Protein AF-0000000081333991 (afdb_homodimer)

pLDDT: mean 84.55, std 17.84, range [22.52, 98.25]

InterPro domains:
  IPR007138 Antibiotic biosynthesis monooxygenase domain [PF03992] (10-74)
  IPR011008 Dimeric alpha-beta barrel [SSF54909] (3-77)

Sequence (242 aa):
MQVSEKNRSFTQLIEFHIEPRQQVALVAALSTQSERLAQGHVGFLSASVQVSDDGRRVLNYLQWQSRADGEAAFKRFERGDEDFWTLIRAHQATAVTFGSFHVLRSFERSHDNALHCRLYGMQVSEKNRSFTQLIEFHIEPRQQVALVAALSTQSERLAQGHVGFLSASVQVSDDGRRVLNYLQWQSRADGEAAFKRFERGDEDFWTLIRAHQATAVTFGSFHVLRSFERSHDNALHCRLYG

Organism: NCBI:txid2813360

Radius of gyration: 17.32 Å; Cα contacts (8 Å, |Δi|>4): 502; chains: 2; bounding box: 35×43×42 Å

Nearest PDB structures (foldseek):
  1n5v-assembly1_B  TM=8.094E-01  e=9.743E-07  Streptomyces coelicolor A3(2)
  1x7v-assembly3_C  TM=7.167E-01  e=1.142E-05  Pseudomonas aeruginosa
  1iuj-assembly1_B  TM=7.527E-01  e=7.001E-05  Thermus thermophilus
  3kkf-assembly1_A  TM=7.355E-01  e=1.428E-04  Bacteroides thetaiotaomicron
  3gz7-assembly1_B  TM=7.294E-01  e=2.247E-04  Bordetella bronchiseptica

Secondary structure (DSSP, 8-state):
-------S-EEEEEEEE--GGGHHHHHHHHHHHHHHHHHH-TTEEEEEEEE-TTS-EEEEEEEESSHHHHHHHHHHHHHSHHHHHHHHHHTT-SEEEEEEEEEEEEEEE-TTS-EEEEE--/-------S-EEEEEEEE--GGGHHHHHHHHHHHHHHHHHH-TTEEEEEEEE-TTS-EEEEEEEESSHHHHHHHHHHHHHSHHHHHHHHHHTT-SEEEEEEEEEEEEEEE-TTS-EEEEE--

Structure (mmCIF, N/CA/C/O backbone):
data_AF-0000000081333991-model_v1
#
loop_
_entity.id
_entity.type
_entity.pdbx_description
1 polymer 'Antibiotic biosynthesis monooxygenase'
#
loop_
_atom_site.group_PDB
_atom_site.id
_atom_site.type_symbol
_atom_site.label_atom_id
_atom_site.label_alt_id
_atom_site.label_comp_id
_atom_site.label_asym_id
_atom_site.label_entity_id
_atom_site.label_seq_id
_atom_site.pdbx_PDB_ins_code
_atom_site.Cartn_x
_atom_site.Cartn_y
_atom_site.Cartn_z
_atom_site.occupancy
_atom_site.B_iso_or_equiv
_atom_site.auth_seq_id
_atom_site.auth_comp_id
_atom_site.auth_asym_id
_atom_site.auth_atom_id
_atom_site.pdbx_PDB_model_num
ATOM 1 N N . MET A 1 1 ? 4.402 19.875 -14.852 1 22.73 1 MET A N 1
ATOM 2 C CA . MET A 1 1 ? 4.117 18.891 -13.82 1 22.73 1 MET A CA 1
ATOM 3 C C . MET A 1 1 ? 3.172 17.812 -14.344 1 22.73 1 MET A C 1
ATOM 5 O O . MET A 1 1 ? 2.076 18.125 -14.82 1 22.73 1 MET A O 1
ATOM 9 N N . GLN A 1 2 ? 3.539 16.906 -15.102 1 27.8 2 GLN A N 1
ATOM 10 C CA . GLN A 1 2 ? 2.6 16.016 -15.773 1 27.8 2 GLN A CA 1
ATOM 11 C C . GLN A 1 2 ? 1.622 15.398 -14.773 1 27.8 2 GLN A C 1
ATOM 13 O O . GLN A 1 2 ? 2.035 14.75 -13.805 1 27.8 2 GLN A O 1
ATOM 18 N N . VAL A 1 3 ? 0.642 16.109 -14.5 1 32.09 3 VAL A N 1
ATOM 19 C CA . VAL A 1 3 ? -0.523 15.758 -13.695 1 32.09 3 VAL A CA 1
ATOM 20 C C . VAL A 1 3 ? -1.035 14.383 -14.125 1 32.09 3 VAL A C 1
ATOM 22 O O . VAL A 1 3 ? -1.429 14.188 -15.273 1 32.09 3 VAL A O 1
ATOM 25 N N . SER A 1 4 ? -0.355 13.305 -13.914 1 36.22 4 SER A N 1
ATOM 26 C CA . SER A 1 4 ? -1.03 12.07 -14.312 1 36.22 4 SER A CA 1
ATOM 27 C C . SER A 1 4 ? -2.508 12.102 -13.93 1 36.22 4 SER A C 1
ATOM 29 O O . SER A 1 4 ? -2.85 12.305 -12.766 1 36.22 4 SER A O 1
ATOM 31 N N . GLU A 1 5 ? -3.381 12.688 -14.688 1 35.47 5 GLU A N 1
ATOM 32 C CA . GLU A 1 5 ? -4.836 12.609 -14.648 1 35.47 5 GLU A CA 1
ATOM 33 C C . GLU A 1 5 ? -5.301 11.258 -14.109 1 35.47 5 GLU A C 1
ATOM 35 O O . GLU A 1 5 ? -5.773 10.414 -14.867 1 35.47 5 GLU A O 1
ATOM 40 N N . LYS A 1 6 ? -4.473 10.508 -13.461 1 43.41 6 LYS A N 1
ATOM 41 C CA . LYS A 1 6 ? -5.062 9.211 -13.141 1 43.41 6 LYS A CA 1
ATOM 42 C C . LYS A 1 6 ? -6.355 9.383 -12.344 1 43.41 6 LYS A C 1
ATOM 44 O O . LYS A 1 6 ? -6.383 10.086 -11.336 1 43.41 6 LYS A O 1
ATOM 49 N N . ASN A 1 7 ? -7.504 9.266 -12.945 1 52.66 7 ASN A N 1
ATOM 50 C CA . ASN A 1 7 ? -8.766 8.93 -12.289 1 52.66 7 ASN A CA 1
ATOM 51 C C . ASN A 1 7 ? -8.523 8.289 -10.922 1 52.66 7 ASN A C 1
ATOM 53 O O . ASN A 1 7 ? -7.449 7.75 -10.664 1 52.66 7 ASN A O 1
ATOM 57 N N . ARG A 1 8 ? -9.195 8.656 -9.82 1 76.88 8 ARG A N 1
ATOM 58 C CA . ARG A 1 8 ? -9.047 8.031 -8.516 1 76.88 8 ARG A CA 1
ATOM 59 C C . ARG A 1 8 ? -8.875 6.52 -8.648 1 76.88 8 ARG A C 1
ATOM 61 O O . ARG A 1 8 ? -9.719 5.844 -9.242 1 76.88 8 ARG A O 1
ATOM 68 N N . SER A 1 9 ? -7.691 6.047 -8.398 1 94.38 9 SER A N 1
ATOM 69 C CA . SER A 1 9 ? -7.406 4.621 -8.531 1 94.38 9 SER A CA 1
ATOM 70 C C . SER A 1 9 ? -7.844 3.852 -7.289 1 94.38 9 SER A C 1
ATOM 72 O O . SER A 1 9 ? -8.391 4.438 -6.352 1 94.38 9 SER A O 1
ATOM 74 N N . PHE A 1 10 ? -7.91 2.605 -7.473 1 96.44 10 PHE A N 1
ATOM 75 C CA . PHE A 1 10 ? -8.344 1.672 -6.441 1 96.44 10 PHE A CA 1
ATOM 76 C C . PHE A 1 10 ? -7.211 0.728 -6.055 1 96.44 10 PHE A C 1
ATOM 78 O O . PHE A 1 10 ? -6.484 0.234 -6.918 1 96.44 10 PHE A O 1
ATOM 85 N N . THR A 1 11 ? -7.055 0.544 -4.73 1 97.94 11 THR A N 1
ATOM 86 C CA . THR A 1 11 ? -5.957 -0.317 -4.305 1 97.94 11 THR A CA 1
ATOM 87 C C . THR A 1 11 ? -6.477 -1.481 -3.467 1 97.94 11 THR A C 1
ATOM 89 O O . THR A 1 11 ? -7.508 -1.361 -2.801 1 97.94 11 THR A O 1
ATOM 92 N N . GLN A 1 12 ? -5.805 -2.594 -3.562 1 96.81 12 GLN A N 1
ATOM 93 C CA . GLN A 1 12 ? -6.016 -3.777 -2.736 1 96.81 12 GLN A CA 1
ATOM 94 C C . GLN A 1 12 ? -4.723 -4.211 -2.051 1 96.81 12 GLN A C 1
ATOM 96 O O . GLN A 1 12 ? -3.68 -4.32 -2.695 1 96.81 12 GLN A O 1
ATOM 101 N N . LEU A 1 13 ? -4.758 -4.348 -0.775 1 97.56 13 LEU A N 1
ATOM 102 C CA . LEU A 1 13 ? -3.666 -4.863 0.045 1 97.56 13 LEU A CA 1
ATOM 103 C C . LEU A 1 13 ? -3.973 -6.277 0.53 1 97.56 13 LEU A C 1
ATOM 105 O O . LEU A 1 13 ? -5.012 -6.516 1.147 1 97.56 13 LEU A O 1
ATOM 109 N N . ILE A 1 14 ? -3.117 -7.234 0.225 1 95.56 14 ILE A N 1
ATOM 110 C CA . ILE A 1 14 ? -3.217 -8.602 0.727 1 95.56 14 ILE A CA 1
ATOM 111 C C . ILE A 1 14 ? -1.955 -8.953 1.513 1 95.56 14 ILE A C 1
ATOM 113 O O . ILE A 1 14 ? -0.871 -9.07 0.938 1 95.56 14 ILE A O 1
ATOM 117 N N . GLU A 1 15 ? -2.145 -9.125 2.771 1 97.44 15 GLU A N 1
ATOM 118 C CA . GLU A 1 15 ? -0.993 -9.422 3.621 1 97.44 15 GLU A CA 1
ATOM 119 C C . GLU A 1 15 ? -1.061 -10.844 4.168 1 97.44 15 GLU A C 1
ATOM 121 O O . GLU A 1 15 ? -2.057 -11.234 4.785 1 97.44 15 GLU A O 1
ATOM 126 N N . PHE A 1 16 ? 0.008 -11.57 3.945 1 96.69 16 PHE A N 1
ATOM 127 C CA . PHE A 1 16 ? 0.13 -12.938 4.426 1 96.69 16 PHE A CA 1
ATOM 128 C C . PHE A 1 16 ? 1.046 -13.008 5.641 1 96.69 16 PHE A C 1
ATOM 130 O O . PHE A 1 16 ? 2.141 -12.438 5.633 1 96.69 16 PHE A O 1
ATOM 137 N N . HIS A 1 17 ? 0.605 -13.68 6.672 1 98.06 17 HIS A N 1
ATOM 138 C CA . HIS A 1 17 ? 1.46 -14.023 7.805 1 98.06 17 HIS A CA 1
ATOM 139 C C . HIS A 1 17 ? 2.006 -15.438 7.668 1 98.06 17 HIS A C 1
ATOM 141 O O . HIS A 1 17 ? 1.239 -16.391 7.531 1 98.06 17 HIS A O 1
ATOM 147 N N . ILE A 1 18 ? 3.359 -15.555 7.707 1 98.12 18 ILE A N 1
ATOM 148 C CA . ILE A 1 18 ? 3.984 -16.844 7.395 1 98.12 18 ILE A CA 1
ATOM 149 C C . ILE A 1 18 ? 5.188 -17.062 8.305 1 98.12 18 ILE A C 1
ATOM 151 O O . ILE A 1 18 ? 5.629 -16.141 9 1 98.12 18 ILE A O 1
ATOM 155 N N . GLU A 1 19 ? 5.656 -18.328 8.352 1 97.56 19 GLU A N 1
ATOM 156 C CA . GLU A 1 19 ? 7 -18.578 8.859 1 97.56 19 GLU A CA 1
ATOM 157 C C . GLU A 1 19 ? 8.062 -18.078 7.879 1 97.56 19 GLU A C 1
ATOM 159 O O . GLU A 1 19 ? 7.91 -18.234 6.668 1 97.56 19 GLU A O 1
ATOM 164 N N . PRO A 1 20 ? 9.164 -17.562 8.367 1 97.19 20 PRO A N 1
ATOM 165 C CA . PRO A 1 20 ? 10.18 -16.938 7.52 1 97.19 20 PRO A CA 1
ATOM 166 C C . PRO A 1 20 ? 10.719 -17.891 6.445 1 97.19 20 PRO A C 1
ATOM 168 O O . PRO A 1 20 ? 11.062 -17.438 5.348 1 97.19 20 PRO A O 1
ATOM 171 N N . ARG A 1 21 ? 10.742 -19.094 6.691 1 96.56 21 ARG A N 1
ATOM 172 C CA . ARG A 1 21 ? 11.289 -20.062 5.738 1 96.56 21 ARG A CA 1
ATOM 173 C C . ARG A 1 21 ? 10.438 -20.125 4.477 1 96.56 21 ARG A C 1
ATOM 175 O O . ARG A 1 21 ? 10.898 -20.578 3.43 1 96.56 21 ARG A O 1
ATOM 182 N N . GLN A 1 22 ? 9.18 -19.672 4.527 1 96.88 22 GLN A N 1
ATOM 183 C CA . GLN A 1 22 ? 8.25 -19.734 3.402 1 96.88 22 GLN A CA 1
ATOM 184 C C . GLN A 1 22 ? 8.344 -18.469 2.555 1 96.88 22 GLN A C 1
ATOM 186 O O . GLN A 1 22 ? 7.695 -18.359 1.51 1 96.88 22 GLN A O 1
ATOM 191 N N . GLN A 1 23 ? 9.062 -17.5 2.979 1 96.75 23 GLN A N 1
ATOM 192 C CA . GLN A 1 23 ? 9.023 -16.156 2.428 1 96.75 23 GLN A CA 1
ATOM 193 C C . GLN A 1 23 ? 9.406 -16.156 0.95 1 96.75 23 GLN A C 1
ATOM 195 O O . GLN A 1 23 ? 8.68 -15.594 0.117 1 96.75 23 GLN A O 1
ATOM 200 N N . VAL A 1 24 ? 10.523 -16.812 0.625 1 95.62 24 VAL A N 1
ATOM 201 C CA . VAL A 1 24 ? 11.039 -16.781 -0.739 1 95.62 24 VAL A CA 1
ATOM 202 C C . VAL A 1 24 ? 10.031 -17.438 -1.687 1 95.62 24 VAL A C 1
ATOM 204 O O . VAL A 1 24 ? 9.719 -16.875 -2.744 1 95.62 24 VAL A O 1
ATOM 207 N N . ALA A 1 25 ? 9.5 -18.547 -1.311 1 95.69 25 ALA A N 1
ATOM 208 C CA . ALA A 1 25 ? 8.555 -19.266 -2.145 1 95.69 25 ALA A CA 1
ATOM 209 C C . ALA A 1 25 ? 7.258 -18.484 -2.322 1 95.69 25 ALA A C 1
ATOM 211 O O . ALA A 1 25 ? 6.695 -18.438 -3.418 1 95.69 25 ALA A O 1
ATOM 212 N N . LEU A 1 26 ? 6.758 -17.891 -1.282 1 95.94 26 LEU A N 1
ATOM 213 C CA . LEU A 1 26 ? 5.531 -17.109 -1.366 1 95.94 26 LEU A CA 1
ATOM 214 C C . LEU A 1 26 ? 5.734 -15.875 -2.234 1 95.94 26 LEU A C 1
ATOM 216 O O . LEU A 1 26 ? 4.871 -15.531 -3.043 1 95.94 26 LEU A O 1
ATOM 220 N N . VAL A 1 27 ? 6.832 -15.211 -2.102 1 95.56 27 VAL A N 1
ATOM 221 C CA . VAL A 1 27 ? 7.145 -14.039 -2.91 1 95.56 27 VAL A CA 1
ATOM 222 C C . VAL A 1 27 ? 7.152 -14.422 -4.391 1 95.56 27 VAL A C 1
ATOM 224 O O . VAL A 1 27 ? 6.582 -13.711 -5.223 1 95.56 27 VAL A O 1
ATOM 227 N N . ALA A 1 28 ? 7.754 -15.523 -4.695 1 94.25 28 ALA A N 1
ATOM 228 C CA . ALA A 1 28 ? 7.797 -15.992 -6.078 1 94.25 28 ALA A CA 1
ATOM 229 C C . ALA A 1 28 ? 6.391 -16.266 -6.613 1 94.25 28 ALA A C 1
ATOM 231 O O . ALA A 1 28 ? 6.062 -15.875 -7.734 1 94.25 28 ALA A O 1
ATOM 232 N N . ALA A 1 29 ? 5.617 -16.891 -5.801 1 93.06 29 ALA A N 1
ATOM 233 C CA . ALA A 1 29 ? 4.258 -17.234 -6.207 1 93.06 29 ALA A CA 1
ATOM 234 C C . ALA A 1 29 ? 3.424 -15.969 -6.441 1 93.06 29 ALA A C 1
ATOM 236 O O . ALA A 1 29 ? 2.711 -15.867 -7.441 1 93.06 29 ALA A O 1
ATOM 237 N N . LEU A 1 30 ? 3.479 -15.039 -5.516 1 93 30 LEU A N 1
ATOM 238 C CA . LEU A 1 30 ? 2.729 -13.789 -5.633 1 93 30 LEU A CA 1
ATOM 239 C C . LEU A 1 30 ? 3.225 -12.969 -6.82 1 93 30 LEU A C 1
ATOM 241 O O . LEU A 1 30 ? 2.439 -12.273 -7.473 1 93 30 LEU A O 1
ATOM 245 N N . SER A 1 31 ? 4.516 -13.008 -7.062 1 92.44 31 SER A N 1
ATOM 246 C CA . SER A 1 31 ? 5.07 -12.312 -8.219 1 92.44 31 SER A CA 1
ATOM 247 C C . SER A 1 31 ? 4.5 -12.859 -9.523 1 92.44 31 SER A C 1
ATOM 249 O O . SER A 1 31 ? 4.102 -12.102 -10.406 1 92.44 31 SER A O 1
ATOM 251 N N . THR A 1 32 ? 4.461 -14.125 -9.602 1 90.19 32 THR A N 1
ATOM 252 C CA . THR A 1 32 ? 3.904 -14.773 -10.781 1 90.19 32 THR A CA 1
ATOM 253 C C . THR A 1 32 ? 2.43 -14.414 -10.953 1 90.19 32 THR A C 1
ATOM 255 O O . THR A 1 32 ? 1.985 -14.109 -12.062 1 90.19 32 THR A O 1
ATOM 258 N N . GLN A 1 33 ? 1.751 -14.477 -9.875 1 88.38 33 GLN A N 1
ATOM 259 C CA . GLN A 1 33 ? 0.334 -14.125 -9.914 1 88.38 33 GLN A CA 1
ATOM 260 C C . GLN A 1 33 ? 0.132 -12.68 -10.359 1 88.38 33 GLN A C 1
ATOM 262 O O . GLN A 1 33 ? -0.774 -12.391 -11.141 1 88.38 33 GLN A O 1
ATOM 267 N N . SER A 1 34 ? 0.903 -11.766 -9.844 1 89.81 34 SER A N 1
ATOM 268 C CA . SER A 1 34 ? 0.805 -10.352 -10.203 1 89.81 34 SER A CA 1
ATOM 269 C C . SER A 1 34 ? 1.088 -10.141 -11.688 1 89.81 34 SER A C 1
ATOM 271 O O . SER A 1 34 ? 0.438 -9.312 -12.336 1 89.81 34 SER A O 1
ATOM 273 N N . GLU A 1 35 ? 2.041 -10.859 -12.18 1 87.81 35 GLU A N 1
ATOM 274 C CA . GLU A 1 35 ? 2.342 -10.797 -13.609 1 87.81 35 GLU A CA 1
ATOM 275 C C . GLU A 1 35 ? 1.146 -11.242 -14.445 1 87.81 35 GLU A C 1
ATOM 277 O O . GLU A 1 35 ? 0.832 -10.617 -15.461 1 87.81 35 GLU A O 1
ATOM 282 N N . ARG A 1 36 ? 0.518 -12.266 -14.016 1 87.31 36 ARG A N 1
ATOM 283 C CA . ARG A 1 36 ? -0.661 -12.773 -14.711 1 87.31 36 ARG A CA 1
ATOM 284 C C . ARG A 1 36 ? -1.792 -11.75 -14.688 1 87.31 36 ARG A C 1
ATOM 286 O O . ARG A 1 36 ? -2.502 -11.578 -15.68 1 87.31 36 ARG A O 1
ATOM 293 N N . LEU A 1 37 ? -1.981 -11.125 -13.555 1 89.12 37 LEU A N 1
ATOM 294 C CA . LEU A 1 37 ? -2.998 -10.078 -13.445 1 89.12 37 LEU A CA 1
ATOM 295 C C . LEU A 1 37 ? -2.717 -8.945 -14.422 1 89.12 37 LEU A C 1
ATOM 297 O O . LEU A 1 37 ? -3.637 -8.43 -15.062 1 89.12 37 LEU A O 1
ATOM 301 N N . ALA A 1 38 ? -1.476 -8.57 -14.484 1 88.12 38 ALA A N 1
ATOM 302 C CA . ALA A 1 38 ? -1.063 -7.5 -15.383 1 88.12 38 ALA A CA 1
ATOM 303 C C . ALA A 1 38 ? -1.396 -7.844 -16.828 1 88.12 38 ALA A C 1
ATOM 305 O O . ALA A 1 38 ? -1.798 -6.973 -17.609 1 88.12 38 ALA A O 1
ATOM 306 N N . GLN A 1 39 ? -1.283 -9.023 -17.172 1 86.38 39 GLN A N 1
ATOM 307 C CA . GLN A 1 39 ? -1.508 -9.469 -18.547 1 86.38 39 GLN A CA 1
ATOM 308 C C . GLN A 1 39 ? -2.996 -9.648 -18.828 1 86.38 39 GLN A C 1
ATOM 310 O O . GLN A 1 39 ? -3.457 -9.383 -19.938 1 86.38 39 GLN A O 1
ATOM 315 N N . GLY A 1 40 ? -3.717 -9.969 -17.875 1 85.94 40 GLY A N 1
ATOM 316 C CA . GLY A 1 40 ? -5.082 -10.406 -18.109 1 85.94 40 GLY A CA 1
ATOM 317 C C . GLY A 1 40 ? -6.117 -9.336 -17.828 1 85.94 40 GLY A C 1
ATOM 318 O O . GLY A 1 40 ? -7.297 -9.508 -18.141 1 85.94 40 GLY A O 1
ATOM 319 N N . HIS A 1 41 ? -5.664 -8.234 -17.234 1 90.19 41 HIS A N 1
ATOM 320 C CA . HIS A 1 41 ? -6.629 -7.223 -16.844 1 90.19 41 HIS A CA 1
ATOM 321 C C . HIS A 1 41 ? -6.215 -5.84 -17.344 1 90.19 41 HIS A C 1
ATOM 323 O O . HIS A 1 41 ? -5.223 -5.277 -16.875 1 90.19 41 HIS A O 1
ATOM 329 N N . VAL A 1 42 ? -7.039 -5.277 -18.141 1 88.12 42 VAL A N 1
ATOM 330 C CA . VAL A 1 42 ? -6.746 -3.988 -18.766 1 88.12 42 VAL A CA 1
ATOM 331 C C . VAL A 1 42 ? -6.75 -2.891 -17.703 1 88.12 42 VAL A C 1
ATOM 333 O O . VAL A 1 42 ? -6.023 -1.9 -17.828 1 88.12 42 VAL A O 1
ATOM 336 N N . GLY A 1 43 ? -7.531 -3.072 -16.672 1 93.5 43 GLY A N 1
ATOM 337 C CA . GLY A 1 43 ? -7.629 -2.072 -15.625 1 93.5 43 GLY A CA 1
ATOM 338 C C . GLY A 1 43 ? -6.488 -2.145 -14.625 1 93.5 43 GLY A C 1
ATOM 339 O O . GLY A 1 43 ? -6.418 -1.34 -13.695 1 93.5 43 GLY A O 1
ATOM 340 N N . PHE A 1 44 ? -5.578 -3.1 -14.875 1 92.62 44 PHE A N 1
ATOM 341 C CA . PHE A 1 44 ? -4.41 -3.236 -14.016 1 92.62 44 PHE A CA 1
ATOM 342 C C . PHE A 1 44 ? -3.473 -2.045 -14.18 1 92.62 44 PHE A C 1
ATOM 344 O O . PHE A 1 44 ? -3.129 -1.67 -15.297 1 92.62 44 PHE A O 1
ATOM 351 N N . LEU A 1 45 ? -3.057 -1.425 -13.078 1 92.94 45 LEU A N 1
ATOM 352 C CA . LEU A 1 45 ? -2.127 -0.303 -13.148 1 92.94 45 LEU A CA 1
ATOM 353 C C . LEU A 1 45 ? -0.746 -0.709 -12.648 1 92.94 45 LEU A C 1
ATOM 355 O O . LEU A 1 45 ? 0.257 -0.488 -13.328 1 92.94 45 LEU A O 1
ATOM 359 N N . SER A 1 46 ? -0.692 -1.297 -11.43 1 92.69 46 SER A N 1
ATOM 360 C CA . SER A 1 46 ? 0.594 -1.683 -10.859 1 92.69 46 SER A CA 1
ATOM 361 C C . SER A 1 46 ? 0.418 -2.705 -9.742 1 92.69 46 SER A C 1
ATOM 363 O O . SER A 1 46 ? -0.689 -2.895 -9.234 1 92.69 46 SER A O 1
ATOM 365 N N . ALA A 1 47 ? 1.515 -3.416 -9.391 1 94 47 ALA A N 1
ATOM 366 C CA . ALA A 1 47 ? 1.595 -4.32 -8.242 1 94 47 ALA A CA 1
ATOM 367 C C . ALA A 1 47 ? 3.004 -4.34 -7.656 1 94 47 ALA A C 1
ATOM 369 O O . ALA A 1 47 ? 3.98 -4.078 -8.359 1 94 47 ALA A O 1
ATOM 370 N N . SER A 1 48 ? 3.045 -4.586 -6.406 1 95.31 48 SER A N 1
ATOM 371 C CA . SER A 1 48 ? 4.336 -4.832 -5.766 1 95.31 48 SER A CA 1
ATOM 372 C C . SER A 1 48 ? 4.223 -5.895 -4.68 1 95.31 48 SER A C 1
ATOM 374 O O . SER A 1 48 ? 3.201 -5.984 -3.996 1 95.31 48 SER A O 1
ATOM 376 N N . VAL A 1 49 ? 5.25 -6.73 -4.613 1 96.19 49 VAL A N 1
ATOM 377 C CA . VAL A 1 49 ? 5.395 -7.715 -3.545 1 96.19 49 VAL A CA 1
ATOM 378 C C . VAL A 1 49 ? 6.461 -7.254 -2.557 1 96.19 49 VAL A C 1
ATOM 380 O O . VAL A 1 49 ? 7.594 -6.961 -2.949 1 96.19 49 VAL A O 1
ATOM 383 N N . GLN A 1 50 ? 6.004 -7.176 -1.316 1 97.75 50 GLN A N 1
ATOM 384 C CA . GLN A 1 50 ? 6.828 -6.562 -0.281 1 97.75 50 GLN A CA 1
ATOM 385 C C . GLN A 1 50 ? 6.93 -7.461 0.947 1 97.75 50 GLN A C 1
ATOM 387 O O . GLN A 1 50 ? 6.016 -8.242 1.23 1 97.75 50 GLN A O 1
ATOM 392 N N . VAL A 1 51 ? 8.109 -7.332 1.667 1 97.69 51 VAL A N 1
ATOM 393 C CA . VAL A 1 51 ? 8.328 -8.211 2.807 1 97.69 51 VAL A CA 1
ATOM 394 C C . VAL A 1 51 ? 8.719 -7.391 4.031 1 97.69 51 VAL A C 1
ATOM 396 O O . VAL A 1 51 ? 9.406 -6.375 3.912 1 97.69 51 VAL A O 1
ATOM 399 N N . SER A 1 52 ? 8.211 -7.848 5.219 1 97.69 52 SER A N 1
ATOM 400 C CA . SER A 1 52 ? 8.609 -7.211 6.469 1 97.69 52 SER A CA 1
ATOM 401 C C . SER A 1 52 ? 10.039 -7.566 6.844 1 97.69 52 SER A C 1
ATOM 403 O O . SER A 1 52 ? 10.617 -8.5 6.285 1 97.69 52 SER A O 1
ATOM 405 N N . ASP A 1 53 ? 10.547 -6.824 7.773 1 94.94 53 ASP A N 1
ATOM 406 C CA . ASP A 1 53 ? 11.938 -6.996 8.195 1 94.94 53 ASP A CA 1
ATOM 407 C C . ASP A 1 53 ? 12.164 -8.398 8.766 1 94.94 53 ASP A C 1
ATOM 409 O O . ASP A 1 53 ? 13.188 -9.023 8.484 1 94.94 53 ASP A O 1
ATOM 413 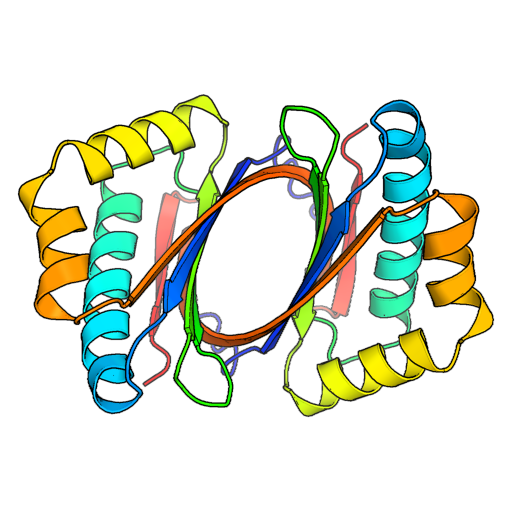N N . ASP A 1 54 ? 11.219 -8.82 9.539 1 96.06 54 ASP A N 1
ATOM 414 C CA . ASP A 1 54 ? 11.406 -10.102 10.211 1 96.06 54 ASP A CA 1
ATOM 415 C C . ASP A 1 54 ? 11.039 -11.258 9.289 1 96.06 54 ASP A C 1
ATOM 417 O O . ASP A 1 54 ? 11.133 -12.422 9.688 1 96.06 54 ASP A O 1
ATOM 421 N N . GLY A 1 55 ? 10.594 -10.961 8.133 1 96.19 55 GLY A N 1
ATOM 422 C CA . GLY A 1 55 ? 10.305 -11.977 7.133 1 96.19 55 GLY A CA 1
ATOM 423 C C . GLY A 1 55 ? 9 -12.711 7.391 1 96.19 55 GLY A C 1
ATOM 424 O O . GLY A 1 55 ? 8.688 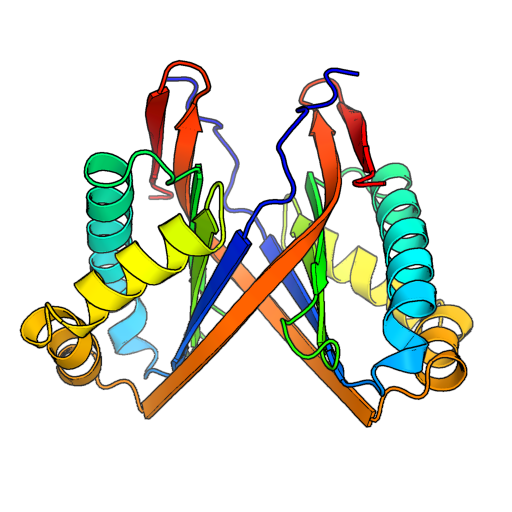-13.688 6.711 1 96.19 55 GLY A O 1
ATOM 425 N N . ARG A 1 56 ? 8.172 -12.242 8.305 1 97.75 56 ARG A N 1
ATOM 426 C CA . ARG A 1 56 ? 6.988 -12.984 8.727 1 97.75 56 ARG A CA 1
ATOM 427 C C . ARG A 1 56 ? 5.734 -12.461 8.031 1 97.75 56 ARG A C 1
ATOM 429 O O . ARG A 1 56 ? 4.66 -13.055 8.141 1 97.75 56 ARG A O 1
ATOM 436 N N . ARG A 1 57 ? 5.91 -11.406 7.355 1 98.12 57 ARG A N 1
ATOM 437 C CA . ARG A 1 57 ? 4.781 -10.852 6.617 1 98.12 57 ARG A CA 1
ATOM 438 C C . ARG A 1 57 ? 5.164 -10.57 5.168 1 98.12 57 ARG A C 1
ATOM 440 O O . ARG A 1 57 ? 6.262 -10.078 4.891 1 98.12 57 ARG A O 1
ATOM 447 N N . VAL A 1 58 ? 4.328 -10.922 4.242 1 98 58 VAL A N 1
ATOM 448 C CA . VAL A 1 58 ? 4.441 -10.602 2.822 1 98 58 VAL A CA 1
ATOM 449 C C . VAL A 1 58 ? 3.207 -9.82 2.369 1 98 58 VAL A C 1
ATOM 451 O O . VAL A 1 58 ? 2.076 -10.266 2.57 1 98 58 VAL A O 1
ATOM 454 N N . LEU A 1 59 ? 3.398 -8.703 1.808 1 98.25 59 LEU A N 1
ATOM 455 C CA . LEU A 1 59 ? 2.33 -7.824 1.345 1 98.25 59 LEU A CA 1
ATOM 456 C C . LEU A 1 59 ? 2.285 -7.781 -0.179 1 98.25 59 LEU A C 1
ATOM 458 O O . LEU A 1 59 ? 3.299 -7.508 -0.827 1 98.25 59 LEU A O 1
ATOM 462 N N . ASN A 1 60 ? 1.188 -8.125 -0.714 1 96.5 60 ASN A N 1
ATOM 463 C CA . ASN A 1 60 ? 0.887 -7.863 -2.117 1 96.5 60 ASN A CA 1
ATOM 464 C C . ASN A 1 60 ? 0.049 -6.598 -2.283 1 96.5 60 ASN A C 1
ATOM 466 O O . ASN A 1 60 ? -1.115 -6.562 -1.882 1 96.5 60 ASN A O 1
ATOM 470 N N . TYR A 1 61 ? 0.646 -5.582 -2.797 1 97.31 61 TYR A N 1
ATOM 471 C CA . TYR A 1 61 ? -0.014 -4.305 -3.047 1 97.31 61 TYR A CA 1
ATOM 472 C C . TYR A 1 61 ? -0.423 -4.184 -4.512 1 97.31 61 TYR A C 1
ATOM 474 O O . TYR A 1 61 ? 0.431 -4.129 -5.398 1 97.31 61 TYR A O 1
ATOM 482 N N . LEU A 1 62 ? -1.729 -4.082 -4.766 1 96.44 62 LEU A N 1
ATOM 483 C CA . LEU A 1 62 ? -2.275 -4.008 -6.117 1 96.44 62 LEU A CA 1
ATOM 484 C C . LEU A 1 62 ? -2.984 -2.676 -6.344 1 96.44 62 LEU A C 1
ATOM 486 O O . LEU A 1 62 ? -3.689 -2.186 -5.457 1 96.44 62 LEU A O 1
ATOM 490 N N . GLN A 1 63 ? -2.814 -2.119 -7.527 1 95.62 63 GLN A N 1
ATOM 491 C CA . GLN A 1 63 ? -3.508 -0.895 -7.91 1 95.62 63 GLN A CA 1
ATOM 492 C C . GLN A 1 63 ? -4.23 -1.068 -9.242 1 95.62 63 GLN A C 1
ATOM 494 O O . GLN A 1 63 ? -3.682 -1.649 -10.18 1 95.62 63 GLN A O 1
ATOM 499 N N . TRP A 1 64 ? -5.449 -0.535 -9.258 1 95.06 64 TRP A N 1
ATOM 500 C CA . TRP A 1 64 ? -6.355 -0.703 -10.391 1 95.06 64 TRP A CA 1
ATOM 501 C C . TRP A 1 64 ? -6.914 0.643 -10.844 1 95.06 64 TRP A C 1
ATOM 503 O O . TRP A 1 64 ? -6.992 1.588 -10.055 1 95.06 64 TRP A O 1
ATOM 513 N N . GLN A 1 65 ? -7.352 0.669 -12.078 1 93.94 65 GLN A N 1
ATOM 514 C CA . GLN A 1 65 ? -7.945 1.875 -12.648 1 93.94 65 GLN A CA 1
ATOM 515 C C . GLN A 1 65 ? -9.273 2.209 -11.969 1 93.94 65 GLN A C 1
ATOM 517 O O . GLN A 1 65 ? -9.625 3.383 -11.836 1 93.94 65 GLN A O 1
ATOM 522 N N . SER A 1 66 ? -10 1.163 -11.594 1 94.12 66 SER A N 1
ATOM 523 C CA . SER A 1 66 ? -11.297 1.354 -10.945 1 94.12 66 SER A CA 1
ATOM 524 C C . SER A 1 66 ? -11.57 0.255 -9.93 1 94.12 66 SER A C 1
ATOM 526 O O . SER A 1 66 ? -10.93 -0.798 -9.953 1 94.12 66 SER A O 1
ATOM 528 N N . ARG A 1 67 ? -12.555 0.553 -9.055 1 94.5 67 ARG A N 1
ATOM 529 C CA . ARG A 1 67 ? -13 -0.464 -8.109 1 94.5 67 ARG A CA 1
ATOM 530 C C . ARG A 1 67 ? -13.516 -1.701 -8.836 1 94.5 67 ARG A C 1
ATOM 532 O O . ARG A 1 67 ? -13.242 -2.83 -8.422 1 94.5 67 ARG A O 1
ATOM 539 N N . ALA A 1 68 ? -14.266 -1.484 -9.898 1 94.94 68 ALA A N 1
ATOM 540 C CA . ALA A 1 68 ? -14.82 -2.6 -10.664 1 94.94 68 ALA A CA 1
ATOM 541 C C . ALA A 1 68 ? -13.719 -3.506 -11.195 1 94.94 68 ALA A C 1
ATOM 543 O O . ALA A 1 68 ? -13.828 -4.73 -11.141 1 94.94 68 ALA A O 1
ATOM 544 N N . ASP A 1 69 ? -12.648 -2.963 -11.672 1 94.38 69 ASP A N 1
ATOM 545 C CA . ASP A 1 69 ? -11.516 -3.738 -12.172 1 94.38 69 ASP A CA 1
ATOM 546 C C . ASP A 1 69 ? -10.906 -4.586 -11.062 1 94.38 69 ASP A C 1
ATOM 548 O O . ASP A 1 69 ? -10.625 -5.77 -11.258 1 94.38 69 ASP A O 1
ATOM 552 N N . GLY A 1 70 ? -10.664 -3.961 -9.898 1 94.56 70 GLY A N 1
ATOM 553 C CA . GLY A 1 70 ? -10.086 -4.664 -8.758 1 94.56 70 GLY A CA 1
ATOM 554 C C . GLY A 1 70 ? -10.953 -5.805 -8.266 1 94.56 70 GLY A C 1
ATOM 555 O O . GLY A 1 70 ? -10.453 -6.891 -7.965 1 94.56 70 GLY A O 1
ATOM 556 N N . GLU A 1 71 ? -12.219 -5.5 -8.18 1 93.12 71 GLU A N 1
ATOM 557 C CA . GLU A 1 71 ? -13.156 -6.512 -7.703 1 93.12 71 GLU A CA 1
ATOM 558 C C . GLU A 1 71 ? -13.242 -7.688 -8.672 1 93.12 71 GLU A C 1
ATOM 560 O O . GLU A 1 71 ? -13.32 -8.844 -8.25 1 93.12 71 GLU A O 1
ATOM 565 N N . ALA A 1 72 ? -13.188 -7.418 -9.922 1 91.31 72 ALA A N 1
ATOM 566 C CA . ALA A 1 72 ? -13.203 -8.484 -10.922 1 91.31 72 ALA A CA 1
ATOM 567 C C . ALA A 1 72 ? -11.961 -9.367 -10.797 1 91.31 72 ALA A C 1
ATOM 569 O O . ALA A 1 72 ? -12.055 -10.594 -10.867 1 91.31 72 ALA A O 1
ATOM 570 N N . ALA A 1 73 ? -10.883 -8.703 -10.625 1 89 73 ALA A N 1
ATOM 571 C CA . ALA A 1 73 ? -9.633 -9.445 -10.469 1 89 73 ALA A CA 1
ATOM 572 C C . ALA A 1 73 ? -9.648 -10.297 -9.203 1 89 73 ALA A C 1
ATOM 574 O O . ALA A 1 73 ? -9.195 -11.438 -9.211 1 89 73 ALA A O 1
ATOM 575 N N . PHE A 1 74 ? -10.148 -9.695 -8.117 1 84.88 74 PHE A N 1
ATOM 576 C CA . PHE A 1 74 ? -10.219 -10.398 -6.844 1 84.88 74 PHE A CA 1
ATOM 577 C C . PHE A 1 74 ? -11.117 -11.625 -6.949 1 84.88 74 PHE A C 1
ATOM 579 O O . PHE A 1 74 ? -10.789 -12.688 -6.422 1 84.88 74 PHE A O 1
ATOM 586 N N . LYS A 1 75 ? -12.219 -11.43 -7.578 1 82.38 75 LYS A N 1
ATOM 587 C CA . LYS A 1 75 ? -13.156 -12.539 -7.758 1 82.38 75 LYS A CA 1
ATOM 588 C C . LYS A 1 75 ? -12.516 -13.664 -8.562 1 82.38 75 LYS A C 1
ATOM 590 O O . LYS A 1 75 ? -12.695 -14.844 -8.234 1 82.38 75 LYS A O 1
ATOM 595 N N . ARG A 1 76 ? -11.797 -13.344 -9.523 1 76.62 76 ARG A N 1
ATOM 596 C CA . ARG A 1 76 ? -11.117 -14.352 -10.328 1 76.62 76 ARG A CA 1
ATOM 597 C C . ARG A 1 76 ? -10.047 -15.07 -9.508 1 76.62 76 ARG A C 1
ATOM 599 O O . ARG A 1 76 ? -9.875 -16.281 -9.633 1 76.62 76 ARG A O 1
ATOM 606 N N . PHE A 1 77 ? -9.469 -14.242 -8.695 1 74.19 77 PHE A N 1
ATOM 607 C CA . PHE A 1 77 ? -8.43 -14.789 -7.832 1 74.19 77 PHE A CA 1
ATOM 608 C C . PHE A 1 77 ? -9.031 -15.727 -6.793 1 74.19 77 PHE A C 1
ATOM 610 O O . PHE A 1 77 ? -8.484 -16.797 -6.535 1 74.19 77 PHE A O 1
ATOM 617 N N . GLU A 1 78 ? -10.125 -15.305 -6.27 1 69.94 78 GLU A N 1
ATOM 618 C CA . GLU A 1 78 ? -10.781 -16.125 -5.254 1 69.94 78 GLU A CA 1
ATOM 619 C C . GLU A 1 78 ? -11.43 -17.359 -5.867 1 69.94 78 GLU A C 1
ATOM 621 O O . GLU A 1 78 ? -11.5 -18.406 -5.23 1 69.94 78 GLU A O 1
ATOM 626 N N . ARG A 1 79 ? -12.078 -17.078 -7.102 1 64 79 ARG A N 1
ATOM 627 C CA . ARG A 1 79 ? -12.719 -18.203 -7.766 1 64 79 ARG A CA 1
ATOM 628 C C . ARG A 1 79 ? -11.688 -19.219 -8.258 1 64 79 ARG A C 1
ATOM 630 O O . ARG A 1 79 ? -11.977 -20.406 -8.352 1 64 79 ARG A O 1
ATOM 637 N N . GLY A 1 80 ? -10.766 -18.578 -8.914 1 60.44 80 GLY A N 1
ATOM 638 C CA . GLY A 1 80 ? -9.711 -19.547 -9.18 1 60.44 80 GLY A CA 1
ATOM 639 C C . GLY A 1 80 ? -9.172 -20.203 -7.926 1 60.44 80 GLY A C 1
ATOM 640 O O . GLY A 1 80 ? -7.98 -20.094 -7.625 1 60.44 80 GLY A O 1
ATOM 641 N N . ASP A 1 81 ? -10.148 -20.5 -7.082 1 54.91 81 ASP A N 1
ATOM 642 C CA . ASP A 1 81 ? -10.195 -21.141 -5.766 1 54.91 81 ASP A CA 1
ATOM 643 C C . ASP A 1 81 ? -8.914 -21.938 -5.492 1 54.91 81 ASP A C 1
ATOM 645 O O . ASP A 1 81 ? -8.305 -21.781 -4.434 1 54.91 81 ASP A O 1
ATOM 649 N N . GLU A 1 82 ? -8.703 -22.719 -6.449 1 56.81 82 GLU A N 1
ATOM 650 C CA . GLU A 1 82 ? -7.59 -23.641 -6.25 1 56.81 82 GLU A CA 1
ATOM 651 C C . GLU A 1 82 ? -6.27 -22.891 -6.098 1 56.81 82 GLU A C 1
ATOM 653 O O . GLU A 1 82 ? -5.441 -23.25 -5.258 1 56.81 82 GLU A O 1
ATOM 658 N N . ASP A 1 83 ? -6.266 -21.594 -6.613 1 71.94 83 ASP A N 1
ATOM 659 C CA . ASP A 1 83 ? -4.957 -20.953 -6.637 1 71.94 83 ASP A CA 1
ATOM 660 C C . ASP A 1 83 ? -4.715 -20.156 -5.359 1 71.94 83 ASP A C 1
ATOM 662 O O . ASP A 1 83 ? -3.662 -20.281 -4.73 1 71.94 83 ASP A O 1
ATOM 666 N N . PHE A 1 84 ? -5.836 -19.531 -4.824 1 76.12 84 PHE A N 1
ATOM 667 C CA . PHE A 1 84 ? -5.648 -18.734 -3.613 1 76.12 84 PHE A CA 1
ATOM 668 C C . PHE A 1 84 ? -5.465 -19.641 -2.402 1 76.12 84 PHE A C 1
ATOM 670 O O . PHE A 1 84 ? -4.539 -19.453 -1.61 1 76.12 84 PHE A O 1
ATOM 677 N N . TRP A 1 85 ? -6.312 -20.656 -2.312 1 81.56 85 TRP A N 1
ATOM 678 C CA . TRP A 1 85 ? -6.223 -21.594 -1.195 1 81.56 85 TRP A CA 1
ATOM 679 C C . TRP A 1 85 ? -4.938 -22.406 -1.271 1 81.56 85 TRP A C 1
ATOM 681 O O . TRP A 1 85 ? -4.348 -22.75 -0.242 1 81.56 85 TRP A O 1
ATOM 691 N N . THR A 1 86 ? -4.617 -22.656 -2.48 1 82.5 86 THR A N 1
ATOM 692 C CA . THR A 1 86 ? -3.357 -23.375 -2.666 1 82.5 86 THR A CA 1
ATOM 693 C C . THR A 1 86 ? -2.184 -22.516 -2.186 1 82.5 86 THR A C 1
ATOM 695 O O . THR A 1 86 ? -1.258 -23.031 -1.554 1 82.5 86 THR A O 1
ATOM 698 N N . LEU A 1 87 ? -2.338 -21.188 -2.365 1 85 87 LEU A N 1
ATOM 699 C CA . LEU A 1 87 ? -1.286 -20.297 -1.901 1 85 87 LEU A CA 1
ATOM 700 C C . LEU A 1 87 ? -1.204 -20.297 -0.378 1 85 87 LEU A C 1
ATOM 702 O O . LEU A 1 87 ? -0.113 -20.375 0.189 1 85 87 LEU A O 1
ATOM 706 N N . ILE A 1 88 ? -2.33 -20.297 0.222 1 88.5 88 ILE A N 1
ATOM 707 C CA . ILE A 1 88 ? -2.406 -20.25 1.678 1 88.5 88 ILE A CA 1
ATOM 708 C C . ILE A 1 88 ? -1.87 -21.562 2.264 1 88.5 88 ILE A C 1
ATOM 710 O O . ILE A 1 88 ? -1.027 -21.547 3.164 1 88.5 88 ILE A O 1
ATOM 714 N N . ARG A 1 89 ? -2.268 -22.641 1.676 1 90.12 89 ARG A N 1
ATOM 715 C CA . ARG A 1 89 ? -1.891 -23.953 2.191 1 90.12 89 ARG A CA 1
ATOM 716 C C . ARG A 1 89 ? -0.431 -24.266 1.879 1 90.12 89 ARG A C 1
ATOM 718 O O . ARG A 1 89 ? 0.312 -24.719 2.75 1 90.12 89 ARG A O 1
ATOM 725 N N . ALA A 1 90 ? -0.063 -24 0.677 1 91.31 90 ALA A N 1
ATOM 726 C CA . ALA A 1 90 ? 1.283 -24.344 0.226 1 91.31 90 ALA A CA 1
ATOM 727 C C . ALA A 1 90 ? 2.34 -23.594 1.029 1 91.31 90 ALA A C 1
ATOM 729 O O . ALA A 1 90 ? 3.432 -24.109 1.271 1 91.31 90 ALA A O 1
ATOM 730 N N . HIS A 1 91 ? 1.899 -22.422 1.51 1 94.25 91 HIS A N 1
ATOM 731 C CA . HIS A 1 91 ? 2.902 -21.609 2.188 1 94.25 91 HIS A CA 1
ATOM 732 C C . HIS A 1 91 ? 2.57 -21.438 3.666 1 94.25 91 HIS A C 1
ATOM 734 O O . HIS A 1 91 ? 3.119 -20.562 4.336 1 94.25 91 HIS A O 1
ATOM 740 N N . GLN A 1 92 ? 1.637 -22.172 4.133 1 93.31 92 GLN A N 1
ATOM 741 C CA . GLN A 1 92 ? 1.273 -22.266 5.543 1 93.31 92 GLN A CA 1
ATOM 742 C C . GLN A 1 92 ? 1.012 -20.875 6.137 1 93.31 92 GLN A C 1
ATOM 744 O O . GLN A 1 92 ? 1.554 -20.547 7.191 1 93.31 92 GLN A O 1
ATOM 749 N N . ALA A 1 93 ? 0.287 -20.156 5.398 1 94.94 93 ALA A N 1
ATOM 750 C CA . ALA A 1 93 ? -0.087 -18.844 5.926 1 94.94 93 ALA A CA 1
ATOM 751 C C . ALA A 1 93 ? -0.979 -18.984 7.156 1 94.94 93 ALA A C 1
ATOM 753 O O . ALA A 1 93 ? -1.965 -19.734 7.137 1 94.94 93 ALA A O 1
ATOM 754 N N . THR A 1 94 ? -0.578 -18.312 8.234 1 95.5 94 THR A N 1
ATOM 755 C CA . THR A 1 94 ? -1.341 -18.406 9.477 1 95.5 94 THR A CA 1
ATOM 756 C C . THR A 1 94 ? -2.455 -17.359 9.5 1 95.5 94 THR A C 1
ATOM 758 O O . THR A 1 94 ? -3.408 -17.484 10.273 1 95.5 94 THR A O 1
ATOM 761 N N . ALA A 1 95 ? -2.361 -16.375 8.773 1 95.56 95 ALA A N 1
ATOM 762 C CA . ALA A 1 95 ? -3.389 -15.344 8.609 1 95.56 95 ALA A CA 1
ATOM 763 C C . ALA A 1 95 ? -3.225 -14.617 7.277 1 95.56 95 ALA A C 1
ATOM 765 O O . ALA A 1 95 ? -2.117 -14.523 6.742 1 95.56 95 ALA A O 1
ATOM 766 N N . VAL A 1 96 ? -4.359 -14.211 6.723 1 94.19 96 VAL A N 1
ATOM 767 C CA . VAL A 1 96 ? -4.367 -13.32 5.566 1 94.19 96 VAL A CA 1
ATOM 768 C C . VAL A 1 96 ? -5.273 -12.125 5.84 1 94.19 96 VAL A C 1
ATOM 770 O O . VAL A 1 96 ? -6.43 -12.297 6.234 1 94.19 96 VAL A O 1
ATOM 773 N N . THR A 1 97 ? -4.758 -10.992 5.734 1 94.62 97 THR A N 1
ATOM 774 C CA . THR A 1 97 ? -5.57 -9.789 5.883 1 94.62 97 THR A CA 1
ATOM 775 C C . THR A 1 97 ? -5.766 -9.102 4.535 1 94.62 97 THR A C 1
ATOM 777 O O . THR A 1 97 ? -4.867 -9.102 3.691 1 94.62 97 THR A O 1
ATOM 780 N N . PHE A 1 98 ? -6.996 -8.586 4.395 1 93.44 98 PHE A N 1
ATOM 781 C CA . PHE A 1 98 ? -7.363 -7.902 3.156 1 93.44 98 PHE A CA 1
ATOM 782 C C . PHE A 1 98 ? -7.848 -6.488 3.441 1 93.44 98 PHE A C 1
ATOM 784 O O . PHE A 1 98 ? -8.594 -6.262 4.398 1 93.44 98 PHE A O 1
ATOM 791 N N . GLY A 1 99 ? -7.309 -5.586 2.67 1 95.25 99 GLY A N 1
ATOM 792 C CA . GLY A 1 99 ? -7.82 -4.223 2.656 1 95.25 99 GLY A CA 1
ATOM 793 C C . GLY A 1 99 ? -7.953 -3.65 1.257 1 95.25 99 GLY A C 1
ATOM 794 O O . GLY A 1 99 ? -7.188 -4.008 0.359 1 95.25 99 GLY A O 1
ATOM 795 N N . SER A 1 100 ? -8.977 -2.854 1.119 1 97 100 SER A N 1
ATOM 796 C CA . SER A 1 100 ? -9.141 -2.145 -0.146 1 97 100 SER A CA 1
ATOM 797 C C . SER A 1 100 ? -9.445 -0.668 0.082 1 97 100 SER A C 1
ATOM 799 O O . SER A 1 100 ? -10.109 -0.311 1.06 1 97 100 SER A O 1
ATOM 801 N N . PHE A 1 101 ? -8.992 0.16 -0.861 1 97.56 101 PHE A N 1
ATOM 802 C CA . PHE A 1 101 ? -9.086 1.601 -0.656 1 97.56 101 PHE A CA 1
ATOM 803 C C . PHE A 1 101 ? -9.234 2.328 -1.987 1 97.56 101 PHE A C 1
ATOM 805 O O . PHE A 1 101 ? -8.82 1.818 -3.029 1 97.56 101 PHE A O 1
ATOM 812 N N . HIS A 1 102 ? -9.859 3.504 -1.878 1 96.5 102 HIS A N 1
ATOM 813 C CA . HIS A 1 102 ? -9.844 4.473 -2.969 1 96.5 102 HIS A CA 1
ATOM 814 C C . HIS A 1 102 ? -8.734 5.5 -2.779 1 96.5 102 HIS A C 1
ATOM 816 O O . HIS A 1 102 ? -8.633 6.121 -1.72 1 96.5 102 HIS A O 1
ATOM 822 N N . VAL A 1 103 ? -7.922 5.672 -3.801 1 95.94 103 VAL A N 1
ATOM 823 C CA . VAL A 1 103 ? -6.879 6.688 -3.719 1 95.94 103 VAL A CA 1
ATOM 824 C C . VAL A 1 103 ? -7.484 8.07 -3.936 1 95.94 103 VAL A C 1
ATOM 826 O O . VAL A 1 103 ? -8.094 8.328 -4.977 1 95.94 103 VAL A O 1
ATOM 829 N N . LEU A 1 104 ? -7.254 8.945 -2.953 1 93.75 104 LEU A N 1
ATOM 830 C CA . LEU A 1 104 ? -7.82 10.281 -3.062 1 93.75 104 LEU A CA 1
ATOM 831 C C . LEU A 1 104 ? -6.746 11.297 -3.443 1 93.75 104 LEU A C 1
ATOM 833 O O . LEU A 1 104 ? -7.023 12.266 -4.152 1 93.75 104 LEU A O 1
ATOM 837 N N . ARG A 1 105 ? -5.555 11.086 -2.934 1 90.56 105 ARG A N 1
ATOM 838 C CA . ARG A 1 105 ? -4.438 11.977 -3.219 1 90.56 105 ARG A CA 1
ATOM 839 C C . ARG A 1 105 ? -3.146 11.195 -3.428 1 90.56 105 ARG A C 1
ATOM 841 O O . ARG A 1 105 ? -2.9 10.203 -2.738 1 90.56 105 ARG A O 1
ATOM 848 N N . SER A 1 106 ? -2.41 11.625 -4.355 1 91 106 SER A N 1
ATOM 849 C CA . SER A 1 106 ? -1.119 10.992 -4.605 1 91 106 SER A CA 1
ATOM 850 C C . SER A 1 106 ? -0.034 12.031 -4.867 1 91 106 SER A C 1
ATOM 852 O O . SER A 1 106 ? -0.303 13.086 -5.449 1 91 106 SER A O 1
ATOM 854 N N . PHE A 1 107 ? 1.169 11.734 -4.367 1 87.75 107 PHE A N 1
ATOM 855 C CA . PHE A 1 107 ? 2.357 12.562 -4.512 1 87.75 107 PHE A CA 1
ATOM 856 C C . PHE A 1 107 ? 3.535 11.742 -5.027 1 87.75 107 PHE A C 1
ATOM 858 O O . PHE A 1 107 ? 3.768 10.625 -4.562 1 87.75 107 PHE A O 1
ATOM 865 N N . GLU A 1 108 ? 4.133 12.242 -6.016 1 88.06 108 GLU A N 1
ATOM 866 C CA . GLU A 1 108 ? 5.289 11.516 -6.535 1 88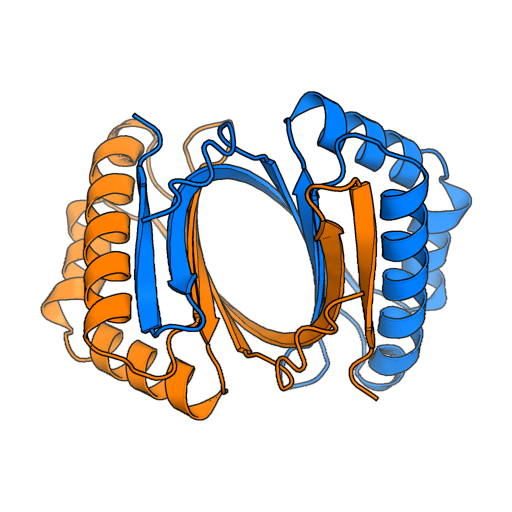.06 108 GLU A CA 1
ATOM 867 C C . GLU A 1 108 ? 6.426 12.461 -6.898 1 88.06 108 GLU A C 1
ATOM 869 O O . GLU A 1 108 ? 6.188 13.547 -7.441 1 88.06 108 GLU A O 1
ATOM 874 N N . ARG A 1 109 ? 7.594 12.008 -6.598 1 81.69 109 ARG A N 1
ATOM 875 C CA . ARG A 1 109 ? 8.773 12.734 -7.055 1 81.69 109 ARG A CA 1
ATOM 876 C C . ARG A 1 109 ? 9.258 12.195 -8.398 1 81.69 109 ARG A C 1
ATOM 878 O O . ARG A 1 109 ? 9.406 10.984 -8.578 1 81.69 109 ARG A O 1
ATOM 885 N N . SER A 1 110 ? 9.359 13.117 -9.359 1 70.25 110 SER A N 1
ATOM 886 C CA . SER A 1 110 ? 9.828 12.719 -10.68 1 70.25 110 SER A CA 1
ATOM 887 C C . SER A 1 110 ? 11.344 12.562 -10.703 1 70.25 110 SER A C 1
ATOM 889 O O . SER A 1 110 ? 12.023 12.891 -9.727 1 70.25 110 SER A O 1
ATOM 891 N N . HIS A 1 111 ? 11.703 11.938 -11.75 1 65.06 111 HIS A N 1
ATOM 892 C CA . HIS A 1 111 ? 13.133 11.727 -11.961 1 65.06 111 HIS A CA 1
ATOM 893 C C . HIS A 1 111 ? 13.891 13.055 -11.938 1 65.06 111 HIS A C 1
ATOM 895 O O . HIS A 1 111 ? 15.055 13.102 -11.531 1 65.06 111 HIS A O 1
ATOM 901 N N . ASP A 1 112 ? 13.227 13.961 -12.359 1 65.62 112 ASP A N 1
ATOM 902 C CA . ASP A 1 112 ? 13.867 15.273 -12.383 1 65.62 112 ASP A CA 1
ATOM 903 C C . ASP A 1 112 ? 13.727 15.977 -11.031 1 65.62 112 ASP A C 1
ATOM 905 O O . ASP A 1 112 ? 13.938 17.188 -10.93 1 65.62 112 ASP A O 1
ATOM 909 N N . ASN A 1 113 ? 13.312 15.242 -10.055 1 65.31 113 ASN A N 1
ATOM 910 C CA . ASN A 1 113 ? 13.172 15.703 -8.672 1 65.31 113 ASN A CA 1
ATOM 911 C C . ASN A 1 113 ? 12 16.672 -8.523 1 65.31 113 ASN A C 1
ATOM 913 O O . ASN A 1 113 ? 11.922 17.406 -7.543 1 65.31 113 ASN A O 1
ATOM 917 N N . ALA A 1 114 ? 11.305 16.703 -9.594 1 65.31 114 ALA A N 1
ATOM 918 C CA . ALA A 1 114 ? 10.094 17.5 -9.508 1 65.31 114 ALA A CA 1
ATOM 919 C C . ALA A 1 114 ? 9 16.766 -8.742 1 65.31 114 ALA A C 1
ATOM 921 O O . ALA A 1 114 ? 8.859 15.547 -8.867 1 65.31 114 ALA A O 1
ATOM 922 N N . LEU A 1 115 ? 8.383 17.484 -7.793 1 66.06 115 LEU A N 1
ATOM 923 C CA . LEU A 1 115 ? 7.258 16.922 -7.051 1 66.06 115 LEU A CA 1
ATOM 924 C C . LEU A 1 115 ? 5.969 17.047 -7.855 1 66.06 115 LEU A C 1
ATOM 926 O O . LEU A 1 115 ? 5.641 18.109 -8.367 1 66.06 115 LEU A O 1
ATOM 930 N N . HIS A 1 116 ? 5.391 15.938 -8.039 1 66.75 116 HIS A N 1
ATOM 931 C CA . HIS A 1 116 ? 4.086 15.93 -8.695 1 66.75 116 HIS A CA 1
ATOM 932 C C . HIS A 1 116 ? 2.986 15.508 -7.723 1 66.75 116 HIS A C 1
ATOM 934 O O . HIS A 1 116 ? 3.17 14.57 -6.941 1 66.75 116 HIS A O 1
ATOM 940 N N . CYS A 1 117 ? 2.1 16.422 -7.418 1 65.5 117 CYS A N 1
ATOM 941 C CA . CYS A 1 117 ? 0.943 16.109 -6.586 1 65.5 117 CYS A CA 1
ATOM 942 C C . CYS A 1 117 ? -0.315 15.961 -7.434 1 65.5 117 CYS A C 1
ATOM 944 O O . CYS A 1 117 ? -0.582 16.797 -8.305 1 65.5 117 CYS A O 1
ATOM 946 N N . ARG A 1 118 ? -0.875 14.867 -7.418 1 51.03 118 ARG A N 1
ATOM 947 C CA . ARG A 1 118 ? -2.182 14.68 -8.039 1 51.03 118 ARG A CA 1
ATOM 948 C C . ARG A 1 118 ? -3.301 14.781 -7.012 1 51.03 118 ARG A C 1
ATOM 950 O O . ARG A 1 118 ? -3.346 13.992 -6.062 1 51.03 118 ARG A O 1
ATOM 957 N N . LEU A 1 119 ? -4.043 16.016 -6.867 1 44.34 119 LEU A N 1
ATOM 958 C CA . LEU A 1 119 ? -5.184 16.234 -5.984 1 44.34 119 LEU A CA 1
ATOM 959 C C . LEU A 1 119 ? -6.477 15.75 -6.633 1 44.34 119 LEU A C 1
ATOM 961 O O . LEU A 1 119 ? -6.641 15.859 -7.852 1 44.34 119 LEU A O 1
ATOM 965 N N . TYR A 1 120 ? -6.992 14.641 -6.121 1 41 120 TYR A N 1
ATOM 966 C CA . TYR A 1 120 ? -8.281 14.266 -6.699 1 41 120 TYR A CA 1
ATOM 967 C C . TYR A 1 120 ? -9.406 15.117 -6.121 1 41 120 TYR A C 1
ATOM 969 O O . TYR A 1 120 ? -9.57 15.188 -4.902 1 41 120 TYR A O 1
ATOM 977 N N . GLY A 1 121 ? -9.617 16.359 -6.535 1 35.66 121 GLY A N 1
ATOM 978 C CA . GLY A 1 121 ? -10.812 17.125 -6.227 1 35.66 121 GLY A CA 1
ATOM 979 C C . GLY A 1 121 ? -12.094 16.344 -6.426 1 35.66 121 GLY A C 1
ATOM 980 O O . GLY A 1 121 ? -12.125 15.375 -7.191 1 35.66 121 GLY A O 1
ATOM 981 N N . MET B 1 1 ? 11.664 -0.865 -22.406 1 22.52 1 MET B N 1
ATOM 982 C CA . MET B 1 1 ? 10.953 -1.109 -21.156 1 22.52 1 MET B CA 1
ATOM 983 C C . MET B 1 1 ? 11.602 -0.339 -20 1 22.52 1 MET B C 1
ATOM 985 O O . MET B 1 1 ? 12.797 -0.501 -19.734 1 22.52 1 MET B O 1
ATOM 989 N N . GLN B 1 2 ? 11.445 0.868 -19.844 1 28.94 2 GLN B N 1
ATOM 990 C CA . GLN B 1 2 ? 12.234 1.656 -18.906 1 28.94 2 GLN B CA 1
ATOM 991 C C . GLN B 1 2 ? 12.234 1.02 -17.516 1 28.94 2 GLN B C 1
ATOM 993 O O . GLN B 1 2 ? 11.172 0.808 -16.922 1 28.94 2 GLN B O 1
ATOM 998 N N . VAL B 1 3 ? 13.07 0.121 -17.391 1 32.5 3 VAL B N 1
ATOM 999 C CA . VAL B 1 3 ? 13.406 -0.601 -16.156 1 32.5 3 VAL B CA 1
ATOM 1000 C C . VAL B 1 3 ? 13.57 0.385 -15.008 1 32.5 3 VAL B C 1
ATOM 1002 O O . VAL B 1 3 ? 14.43 1.266 -15.055 1 32.5 3 VAL B O 1
ATOM 1005 N N . SER B 1 4 ? 12.57 1.037 -14.523 1 37.09 4 SER B N 1
ATOM 1006 C CA . SER B 1 4 ? 12.914 1.868 -13.375 1 37.09 4 SER B CA 1
ATOM 1007 C C . SER B 1 4 ? 13.867 1.145 -12.43 1 37.09 4 SER B C 1
ATOM 1009 O O . SER B 1 4 ? 13.562 0.059 -11.938 1 37.09 4 SER B O 1
ATOM 1011 N N . GLU B 1 5 ? 15.148 1.091 -12.68 1 35.19 5 GLU B N 1
ATOM 1012 C CA . GLU B 1 5 ? 16.219 0.69 -11.773 1 35.19 5 GLU B CA 1
ATOM 1013 C C . GLU B 1 5 ? 15.859 0.978 -10.32 1 35.19 5 GLU B C 1
ATOM 1015 O O . GLU B 1 5 ? 16.391 1.916 -9.719 1 35.19 5 GLU B O 1
ATOM 1020 N N . LYS B 1 6 ? 14.625 1.188 -10.008 1 43.53 6 LYS B N 1
ATOM 1021 C CA . LYS B 1 6 ? 14.469 1.582 -8.609 1 43.53 6 LYS B CA 1
ATOM 1022 C C . LYS B 1 6 ? 15.055 0.534 -7.672 1 43.53 6 LYS B C 1
ATOM 1024 O O . LYS B 1 6 ? 14.727 -0.65 -7.77 1 43.53 6 LYS B O 1
ATOM 1029 N N . ASN B 1 7 ? 16.25 0.699 -7.176 1 52.94 7 ASN B N 1
ATOM 1030 C CA . ASN B 1 7 ? 16.75 0.077 -5.953 1 52.94 7 ASN B CA 1
ATOM 1031 C C . ASN B 1 7 ? 15.602 -0.407 -5.066 1 52.94 7 ASN B C 1
ATOM 1033 O O . ASN B 1 7 ? 14.469 0.063 -5.195 1 52.94 7 ASN B O 1
ATOM 1037 N N . ARG B 1 8 ? 15.641 -1.597 -4.473 1 76.88 8 ARG B N 1
ATOM 1038 C CA . ARG B 1 8 ? 14.594 -2.076 -3.574 1 76.88 8 ARG B CA 1
ATOM 1039 C C . ARG B 1 8 ? 14.086 -0.955 -2.672 1 76.88 8 ARG B C 1
ATOM 1041 O O . ARG B 1 8 ? 14.867 -0.368 -1.913 1 76.88 8 ARG B O 1
ATOM 1048 N N . SER B 1 9 ? 12.922 -0.456 -2.957 1 94.38 9 SER B N 1
ATOM 1049 C CA . SER B 1 9 ? 12.359 0.651 -2.191 1 94.38 9 SER B CA 1
ATOM 1050 C C . SER B 1 9 ? 11.727 0.16 -0.893 1 94.38 9 SER B C 1
ATOM 1052 O O . SER B 1 9 ? 11.773 -1.034 -0.587 1 94.38 9 SER B O 1
ATOM 1054 N N . PHE B 1 10 ? 11.508 1.091 -0.058 1 96.38 10 PHE B N 1
ATOM 1055 C CA . PHE B 1 10 ? 10.953 0.857 1.269 1 96.38 10 PHE B CA 1
ATOM 1056 C C . PHE B 1 10 ? 9.594 1.54 1.414 1 96.38 10 PHE B C 1
ATOM 1058 O O . PHE B 1 10 ? 9.422 2.68 0.978 1 96.38 10 PHE B O 1
ATOM 1065 N N . THR B 1 11 ? 8.648 0.779 1.988 1 97.94 11 THR B N 1
ATOM 1066 C CA . THR B 1 11 ? 7.316 1.367 2.111 1 97.94 11 THR B CA 1
ATOM 1067 C C . THR B 1 11 ? 6.871 1.403 3.57 1 97.94 11 THR B C 1
ATOM 1069 O O . THR B 1 11 ? 7.293 0.566 4.371 1 97.94 11 THR B O 1
ATOM 1072 N N . GLN B 1 12 ? 6.105 2.398 3.904 1 96.81 12 GLN B N 1
ATOM 1073 C CA . GLN B 1 12 ? 5.434 2.543 5.191 1 96.81 12 GLN B CA 1
ATOM 1074 C C . GLN B 1 12 ? 3.93 2.725 5.008 1 96.81 12 GLN B C 1
ATOM 1076 O O . GLN B 1 12 ? 3.492 3.553 4.207 1 96.81 12 GLN B O 1
ATOM 1081 N N . LEU B 1 13 ? 3.17 1.91 5.641 1 97.56 13 LEU B N 1
ATOM 1082 C CA . LEU B 1 13 ? 1.715 1.999 5.691 1 97.56 13 LEU B CA 1
ATOM 1083 C C . LEU B 1 13 ? 1.246 2.502 7.051 1 97.56 13 LEU B C 1
ATOM 1085 O O . LEU B 1 13 ? 1.599 1.931 8.086 1 97.56 13 LEU B O 1
ATOM 1089 N N . ILE B 1 14 ? 0.5 3.6 7.086 1 95.5 14 ILE B N 1
ATOM 1090 C CA . ILE B 1 14 ? -0.122 4.121 8.297 1 95.5 14 ILE B CA 1
ATOM 1091 C C . ILE B 1 14 ? -1.638 4.176 8.117 1 95.5 14 ILE B C 1
ATOM 1093 O O . ILE B 1 14 ? -2.146 4.969 7.32 1 95.5 14 ILE B O 1
ATOM 1097 N N . GLU B 1 15 ? -2.297 3.365 8.867 1 97.44 15 GLU B N 1
ATOM 1098 C CA . GLU B 1 15 ? -3.748 3.305 8.734 1 97.44 15 GLU B CA 1
ATOM 1099 C C . GLU B 1 15 ? -4.438 3.842 9.984 1 97.44 15 GLU B C 1
ATOM 1101 O O . GLU B 1 15 ? -4.164 3.385 11.102 1 97.44 15 GLU B O 1
ATOM 1106 N N . PHE B 1 16 ? -5.324 4.781 9.766 1 96.69 16 PHE B N 1
ATOM 1107 C CA . PHE B 1 16 ? -6.098 5.387 10.836 1 96.69 16 PHE B CA 1
ATOM 1108 C C . PHE B 1 16 ? -7.527 4.859 10.844 1 96.69 16 PHE B C 1
ATOM 1110 O O . PHE B 1 16 ? -8.18 4.812 9.797 1 96.69 16 PHE B O 1
ATOM 1117 N N . HIS B 1 17 ? -8 4.449 11.977 1 98.06 17 HIS B N 1
ATOM 1118 C CA . HIS B 1 17 ? -9.414 4.145 12.172 1 98.06 17 HIS B CA 1
ATOM 1119 C C . HIS B 1 17 ? -10.156 5.336 12.781 1 98.06 17 HIS B C 1
ATOM 1121 O O . HIS B 1 17 ? -9.781 5.832 13.844 1 98.06 17 HIS B O 1
ATOM 1127 N N . ILE B 1 18 ? -11.242 5.789 12.078 1 98.06 18 ILE B N 1
ATOM 1128 C CA . ILE B 1 18 ? -11.898 7.031 12.469 1 98.06 18 ILE B CA 1
ATOM 1129 C C . ILE B 1 18 ? -13.406 6.898 12.281 1 98.06 18 ILE B C 1
ATOM 1131 O O . ILE B 1 18 ? -13.883 5.938 11.672 1 98.06 18 ILE B O 1
ATOM 1135 N N . GLU B 1 19 ? -14.141 7.863 12.906 1 97.56 19 GLU B N 1
ATOM 1136 C CA . GLU B 1 19 ? -15.523 8.055 12.484 1 97.56 19 GLU B CA 1
ATOM 1137 C C . GLU B 1 19 ? -15.594 8.719 11.109 1 97.56 19 GLU B C 1
ATOM 1139 O O . GLU B 1 19 ? -14.805 9.617 10.812 1 97.56 19 GLU B O 1
ATOM 1144 N N . PRO B 1 20 ? -16.562 8.328 10.289 1 97.12 20 PRO B N 1
ATOM 1145 C CA . PRO B 1 20 ? -16.641 8.805 8.906 1 97.12 20 PRO B CA 1
ATOM 1146 C C . PRO B 1 20 ? -16.688 10.328 8.805 1 97.12 20 PRO B C 1
ATOM 1148 O O . PRO B 1 20 ? -16.172 10.898 7.836 1 97.12 20 PRO B O 1
ATOM 1151 N N . ARG B 1 21 ? -17.203 10.984 9.727 1 96.5 21 ARG B N 1
ATOM 1152 C CA . ARG B 1 21 ? -17.328 12.438 9.68 1 96.5 21 ARG B CA 1
ATOM 1153 C C . ARG B 1 21 ? -15.953 13.109 9.719 1 96.5 21 ARG B C 1
ATOM 1155 O O . ARG B 1 21 ? -15.812 14.266 9.328 1 96.5 21 ARG B O 1
ATOM 1162 N N . GLN B 1 22 ? -14.906 12.406 10.164 1 96.81 22 GLN B N 1
ATOM 1163 C CA . GLN B 1 22 ? -13.562 12.953 10.297 1 96.81 22 GLN B CA 1
ATOM 1164 C C . GLN B 1 22 ? -12.758 12.734 9.016 1 96.81 22 GLN B C 1
ATOM 1166 O O . GLN B 1 22 ? -11.617 13.203 8.906 1 96.81 22 GLN B O 1
ATOM 1171 N N . GLN B 1 23 ? -13.266 12.008 8.102 1 96.62 23 GLN B N 1
ATOM 1172 C CA . GLN B 1 23 ? -12.508 11.492 6.965 1 96.62 23 GLN B CA 1
ATOM 1173 C C . GLN B 1 23 ? -11.922 12.633 6.133 1 96.62 23 GLN B C 1
ATOM 1175 O O . GLN B 1 23 ? -10.727 12.633 5.836 1 96.62 23 GLN B O 1
ATOM 1180 N N . VAL B 1 24 ? -12.766 13.609 5.801 1 95.56 24 VAL B N 1
ATOM 1181 C CA . VAL B 1 24 ? -12.344 14.695 4.918 1 95.56 24 VAL B CA 1
ATOM 1182 C C . VAL B 1 24 ? -11.211 15.484 5.574 1 95.56 24 VAL B C 1
ATOM 1184 O O . VAL B 1 24 ? -10.195 15.758 4.945 1 95.56 24 VAL B O 1
ATOM 1187 N N . ALA B 1 25 ? -11.367 15.797 6.809 1 95.56 25 ALA B N 1
ATOM 1188 C CA . ALA B 1 25 ? -10.375 16.578 7.539 1 95.56 25 ALA B CA 1
ATOM 1189 C C . ALA B 1 25 ? -9.07 15.805 7.684 1 95.56 25 ALA B C 1
ATOM 1191 O O . ALA B 1 25 ? -7.98 16.375 7.543 1 95.56 25 ALA B O 1
ATOM 1192 N N . LEU B 1 26 ? -9.141 14.555 8 1 95.81 26 LEU B N 1
ATOM 1193 C CA . LEU B 1 26 ? -7.938 13.734 8.148 1 95.81 26 LEU B CA 1
ATOM 1194 C C . LEU B 1 26 ? -7.215 13.586 6.816 1 95.81 26 LEU B C 1
ATOM 1196 O O . LEU B 1 26 ? -5.988 13.664 6.758 1 95.81 26 LEU B O 1
ATOM 1200 N N . VAL B 1 27 ? -7.922 13.367 5.758 1 95.5 27 VAL B N 1
ATOM 1201 C CA . VAL B 1 27 ? -7.336 13.25 4.426 1 95.5 27 VAL B CA 1
ATOM 1202 C C . VAL B 1 27 ? -6.574 14.531 4.082 1 95.5 27 VAL B C 1
ATOM 1204 O O . VAL B 1 27 ? -5.449 14.477 3.588 1 95.5 27 VAL B O 1
ATOM 1207 N N . ALA B 1 28 ? -7.168 15.641 4.375 1 94.19 28 ALA B N 1
ATOM 1208 C CA . ALA B 1 28 ? -6.516 16.922 4.109 1 94.19 28 ALA B CA 1
ATOM 1209 C C . ALA B 1 28 ? -5.23 17.062 4.914 1 94.19 28 ALA B C 1
ATOM 1211 O O . ALA B 1 28 ? -4.203 17.5 4.387 1 94.19 28 ALA B O 1
ATOM 1212 N N . ALA B 1 29 ? -5.32 16.703 6.137 1 93 29 ALA B N 1
ATOM 1213 C CA . ALA B 1 29 ? -4.156 16.797 7.016 1 93 29 ALA B CA 1
ATOM 1214 C C . ALA B 1 29 ? -3.025 15.898 6.543 1 93 29 ALA B C 1
ATOM 1216 O O . ALA B 1 29 ? -1.866 16.312 6.484 1 93 29 ALA B O 1
ATOM 1217 N N . LEU B 1 30 ? -3.332 14.648 6.238 1 92.94 30 LEU B N 1
ATOM 1218 C CA . LEU B 1 30 ? -2.332 13.695 5.773 1 92.94 30 LEU B CA 1
ATOM 1219 C C . LEU B 1 30 ? -1.76 14.125 4.426 1 92.94 30 LEU B C 1
ATOM 1221 O O . LEU B 1 30 ? -0.582 13.891 4.145 1 92.94 30 LEU B O 1
ATOM 1225 N N . SER B 1 31 ? -2.6 14.68 3.59 1 92.31 31 SER B N 1
ATOM 1226 C CA . SER B 1 31 ? -2.127 15.188 2.305 1 92.31 31 SER B CA 1
ATOM 1227 C C . SER B 1 31 ? -1.092 16.281 2.494 1 92.31 31 SER B C 1
ATOM 1229 O O . SER B 1 31 ? -0.046 16.281 1.842 1 92.31 31 SER B O 1
ATOM 1231 N N . THR B 1 32 ? -1.393 17.172 3.352 1 90.12 32 THR B N 1
ATOM 1232 C CA . THR B 1 32 ? -0.469 18.266 3.656 1 90.12 32 THR B CA 1
ATOM 1233 C C . THR B 1 32 ? 0.844 17.719 4.211 1 90.12 32 THR B C 1
ATOM 1235 O O . THR B 1 32 ? 1.923 18.156 3.812 1 90.12 32 THR B O 1
ATOM 1238 N N . GLN B 1 33 ? 0.696 16.812 5.105 1 88.25 33 GLN B N 1
ATOM 1239 C CA . GLN B 1 33 ? 1.885 16.203 5.688 1 88.25 33 GLN B CA 1
ATOM 1240 C C . GLN B 1 33 ? 2.725 15.5 4.625 1 88.25 33 GLN B C 1
ATOM 1242 O O . GLN B 1 33 ? 3.953 15.578 4.641 1 88.25 33 GLN B O 1
ATOM 1247 N N . SER B 1 34 ? 2.125 14.75 3.736 1 89.81 34 SER B N 1
ATOM 1248 C CA . SER B 1 34 ? 2.826 14.047 2.668 1 89.81 34 SER B CA 1
ATOM 1249 C C . SER B 1 34 ? 3.555 15.016 1.746 1 89.81 34 SER B C 1
ATOM 1251 O O . SER B 1 34 ? 4.668 14.734 1.295 1 89.81 34 SER B O 1
ATOM 1253 N N . GLU B 1 35 ? 2.91 16.109 1.489 1 87.81 35 GLU B N 1
ATOM 1254 C CA . GLU B 1 35 ? 3.549 17.141 0.679 1 87.81 35 GLU B CA 1
ATOM 1255 C C . GLU B 1 35 ? 4.809 17.672 1.354 1 87.81 35 GLU B C 1
ATOM 1257 O O . GLU B 1 35 ? 5.832 17.891 0.695 1 87.81 35 GLU B O 1
ATOM 1262 N N . ARG B 1 36 ? 4.727 17.875 2.613 1 87.38 36 ARG B N 1
ATOM 1263 C CA . ARG B 1 36 ? 5.8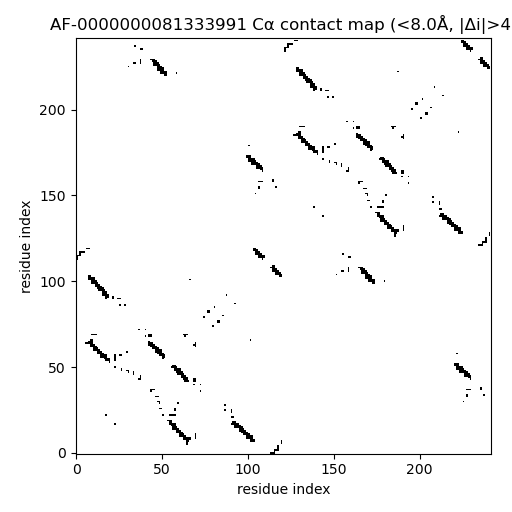75 18.344 3.377 1 87.38 36 ARG B CA 1
ATOM 1264 C C . ARG B 1 36 ? 7.008 17.328 3.35 1 87.38 36 ARG B C 1
ATOM 1266 O O . ARG B 1 36 ? 8.18 17.703 3.25 1 87.38 36 ARG B O 1
ATOM 1273 N N . LEU B 1 37 ? 6.66 16.078 3.488 1 89.19 37 LEU B N 1
ATOM 1274 C CA . LEU B 1 37 ? 7.664 15.016 3.416 1 89.19 37 LEU B CA 1
ATOM 1275 C C . LEU B 1 37 ? 8.367 15.023 2.062 1 89.19 37 LEU B C 1
ATOM 1277 O O . LEU B 1 37 ? 9.586 14.859 1.991 1 89.19 37 LEU B O 1
ATOM 1281 N N . ALA B 1 38 ? 7.574 15.188 1.036 1 88.19 38 ALA B N 1
ATOM 1282 C CA . ALA B 1 38 ? 8.109 15.227 -0.32 1 88.19 38 ALA B CA 1
ATOM 1283 C C . ALA B 1 38 ? 9.117 16.359 -0.476 1 88.19 38 ALA B C 1
ATOM 1285 O O . ALA B 1 38 ? 10.133 16.219 -1.16 1 88.19 38 ALA B O 1
ATOM 1286 N N . GLN B 1 39 ? 8.891 17.406 0.146 1 86.31 39 GLN B N 1
ATOM 1287 C CA . GLN B 1 39 ? 9.742 18.594 0.03 1 86.31 39 GLN B CA 1
ATOM 1288 C C . GLN B 1 39 ? 10.977 18.469 0.918 1 86.31 39 GLN B C 1
ATOM 1290 O O . GLN B 1 39 ? 12.055 18.938 0.553 1 86.31 39 GLN B O 1
ATOM 1295 N N . GLY B 1 40 ? 10.852 17.797 1.952 1 85.94 40 GLY B N 1
ATOM 1296 C CA . GLY B 1 40 ? 11.891 17.859 2.965 1 85.94 40 GLY B CA 1
ATOM 1297 C C . GLY B 1 40 ? 12.812 16.656 2.953 1 85.94 40 GLY B C 1
ATOM 1298 O O . GLY B 1 40 ? 13.828 16.641 3.654 1 85.94 40 GLY B O 1
ATOM 1299 N N . HIS B 1 41 ? 12.43 15.664 2.164 1 90.06 41 HIS B N 1
ATOM 1300 C CA . HIS B 1 41 ? 13.211 14.43 2.195 1 90.06 41 HIS B CA 1
ATOM 1301 C C . HIS B 1 41 ? 13.602 13.992 0.79 1 90.06 41 HIS B C 1
ATOM 1303 O O . HIS B 1 41 ? 12.742 13.586 0.001 1 90.06 41 HIS B O 1
ATOM 1309 N N . VAL B 1 42 ? 14.867 13.945 0.564 1 87.88 42 VAL B N 1
ATOM 1310 C CA . VAL B 1 42 ? 15.391 13.609 -0.758 1 87.88 42 VAL B CA 1
ATOM 1311 C C . VAL B 1 42 ? 15.086 12.148 -1.079 1 87.88 42 VAL B C 1
ATOM 1313 O O . VAL B 1 42 ? 14.898 11.789 -2.244 1 87.88 42 VAL B O 1
ATOM 1316 N N . GLY B 1 43 ? 15.016 11.328 -0.059 1 93.5 43 GLY B N 1
ATOM 1317 C CA . GLY B 1 43 ? 14.758 9.914 -0.259 1 93.5 43 GLY B CA 1
ATOM 1318 C C . GLY B 1 43 ? 13.289 9.594 -0.48 1 93.5 43 GLY B C 1
ATOM 1319 O O . GLY B 1 43 ? 12.922 8.438 -0.691 1 93.5 43 GLY B O 1
ATOM 1320 N N . PHE B 1 44 ? 12.469 10.648 -0.48 1 93.12 44 PHE B N 1
ATOM 1321 C CA . PHE B 1 44 ? 11.047 10.484 -0.728 1 93.12 44 PHE B CA 1
ATOM 1322 C C . PHE B 1 44 ? 10.789 10.094 -2.178 1 93.12 44 PHE B C 1
ATOM 1324 O O . PHE B 1 44 ? 11.305 10.727 -3.1 1 93.12 44 PHE B O 1
ATOM 1331 N N . LEU B 1 45 ? 10.008 9.047 -2.41 1 92.94 45 LEU B N 1
ATOM 1332 C CA . LEU B 1 45 ? 9.68 8.633 -3.768 1 92.94 45 LEU B CA 1
ATOM 1333 C C . LEU B 1 45 ? 8.227 8.953 -4.098 1 92.94 45 LEU B C 1
ATOM 1335 O O . LEU B 1 45 ? 7.945 9.586 -5.121 1 92.94 45 LEU B O 1
ATOM 1339 N N . SER B 1 46 ? 7.312 8.516 -3.229 1 92.75 46 SER B N 1
ATOM 1340 C CA . SER B 1 46 ? 5.895 8.75 -3.49 1 92.75 46 SER B CA 1
ATOM 1341 C C . SER B 1 46 ? 5.066 8.594 -2.223 1 92.75 46 SER B C 1
ATOM 1343 O O . SER B 1 46 ? 5.539 8.039 -1.228 1 92.75 46 SER B O 1
ATOM 1345 N N . ALA B 1 47 ? 3.824 9.133 -2.236 1 93.94 47 ALA B N 1
ATOM 1346 C CA . ALA B 1 47 ? 2.82 8.953 -1.191 1 93.94 47 ALA B CA 1
ATOM 1347 C C . ALA B 1 47 ? 1.41 8.969 -1.777 1 93.94 47 ALA B C 1
ATOM 1349 O O . ALA B 1 47 ? 1.172 9.57 -2.824 1 93.94 47 ALA B O 1
ATOM 1350 N N . SER B 1 48 ? 0.564 8.273 -1.121 1 95.25 48 SER B N 1
ATOM 1351 C CA . SER B 1 48 ? -0.853 8.359 -1.456 1 95.25 48 SER B CA 1
ATOM 1352 C C . SER B 1 48 ? -1.724 8.273 -0.208 1 95.25 48 SER B C 1
ATOM 1354 O O . SER B 1 48 ? -1.395 7.543 0.731 1 95.25 48 SER B O 1
ATOM 1356 N N . VAL B 1 49 ? -2.762 9.078 -0.2 1 96.19 49 VAL B N 1
ATOM 1357 C CA . VAL B 1 49 ? -3.789 9.023 0.834 1 96.19 49 VAL B CA 1
ATOM 1358 C C . VAL B 1 49 ? -5.039 8.344 0.285 1 96.19 49 VAL B C 1
ATOM 1360 O O . VAL B 1 49 ? -5.574 8.758 -0.749 1 96.19 49 VAL B O 1
ATOM 1363 N N . GLN B 1 50 ? -5.414 7.301 1.006 1 97.75 50 GLN B N 1
ATOM 1364 C CA . GLN B 1 50 ? -6.465 6.418 0.515 1 97.75 50 GLN B CA 1
ATOM 1365 C C . GLN B 1 50 ? -7.535 6.188 1.582 1 97.75 50 GLN B C 1
ATOM 1367 O O . GLN B 1 50 ? -7.246 6.242 2.779 1 97.75 50 GLN B O 1
ATOM 1372 N N . VAL B 1 51 ? -8.805 5.945 1.081 1 97.69 51 VAL B N 1
ATOM 1373 C CA . VAL B 1 51 ? -9.906 5.805 2.027 1 97.69 51 VAL B CA 1
ATOM 1374 C C . VAL B 1 51 ? -10.688 4.527 1.727 1 97.69 51 VAL B C 1
ATOM 1376 O O . VAL B 1 51 ? -10.844 4.145 0.564 1 97.69 51 VAL B O 1
ATOM 1379 N N . SER B 1 52 ? -11.141 3.848 2.826 1 97.69 52 SER B N 1
ATOM 1380 C CA . SER B 1 52 ? -11.992 2.674 2.662 1 97.69 52 SER B CA 1
ATOM 1381 C C . SER B 1 52 ? -13.391 3.064 2.213 1 97.69 52 SER B C 1
ATOM 1383 O O . SER B 1 52 ? -13.773 4.234 2.295 1 97.69 52 SER B O 1
ATOM 1385 N N . ASP B 1 53 ? -14.102 2.082 1.774 1 94.94 53 ASP B N 1
ATOM 1386 C CA . ASP B 1 53 ? -15.445 2.307 1.246 1 94.94 53 ASP B CA 1
ATOM 1387 C C . ASP B 1 53 ? -16.359 2.898 2.312 1 94.94 53 ASP B C 1
ATOM 1389 O O . ASP B 1 53 ? -17.156 3.803 2.029 1 94.94 53 ASP B O 1
ATOM 1393 N N . ASP B 1 54 ? -16.234 2.355 3.49 1 96 54 ASP B N 1
ATOM 1394 C CA . ASP B 1 54 ? -17.141 2.783 4.547 1 96 54 ASP B CA 1
ATOM 1395 C C . ASP B 1 54 ? -16.656 4.082 5.195 1 96 54 ASP B C 1
ATOM 1397 O O . ASP B 1 54 ? -17.297 4.598 6.109 1 96 54 ASP B O 1
ATOM 1401 N N . GLY B 1 55 ? -15.562 4.566 4.773 1 96.12 55 GLY B N 1
ATOM 1402 C CA . GLY B 1 55 ? -15.047 5.844 5.242 1 96.12 55 GLY B CA 1
ATOM 1403 C C . GLY B 1 55 ? -14.438 5.77 6.629 1 96.12 55 GLY B C 1
ATOM 1404 O O . GLY B 1 55 ? -14.086 6.793 7.215 1 96.12 55 GLY B O 1
ATOM 1405 N N . ARG B 1 56 ? -14.227 4.574 7.156 1 97.69 56 ARG B N 1
ATOM 1406 C CA . ARG B 1 56 ? -13.805 4.43 8.547 1 97.69 56 ARG B CA 1
ATOM 1407 C C . AR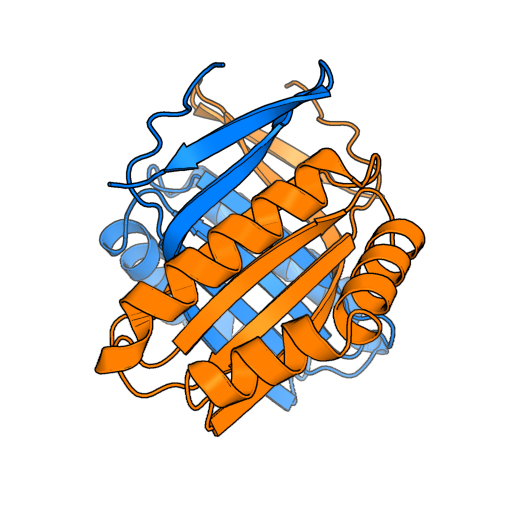G B 1 56 ? -12.305 4.207 8.648 1 97.69 56 ARG B C 1
ATOM 1409 O O . ARG B 1 56 ? -11.734 4.211 9.742 1 97.69 56 ARG B O 1
ATOM 1416 N N . ARG B 1 57 ? -11.727 4.031 7.531 1 98.06 57 ARG B N 1
ATOM 1417 C CA . ARG B 1 57 ? -10.273 3.855 7.516 1 98.06 57 ARG B CA 1
ATOM 1418 C C . ARG B 1 57 ? -9.625 4.785 6.504 1 98.06 57 ARG B C 1
ATOM 1420 O O . ARG B 1 57 ? -10.141 4.973 5.398 1 98.06 57 ARG B O 1
ATOM 1427 N N . VAL B 1 58 ? -8.547 5.414 6.863 1 98 58 VAL B N 1
ATOM 1428 C CA . VAL B 1 58 ? -7.695 6.223 5.996 1 98 58 VAL B CA 1
ATOM 1429 C C . VAL B 1 58 ? -6.273 5.668 6.004 1 98 58 VAL B C 1
ATOM 1431 O O . VAL B 1 58 ? -5.676 5.484 7.07 1 98 58 VAL B O 1
ATOM 1434 N N . LEU B 1 59 ? -5.758 5.379 4.879 1 98.25 59 LEU B N 1
ATOM 1435 C CA . LEU B 1 59 ? -4.422 4.812 4.715 1 98.25 59 LEU B CA 1
ATOM 1436 C C . LEU B 1 59 ? -3.475 5.832 4.09 1 98.25 59 LEU B C 1
ATOM 1438 O O . LEU B 1 59 ? -3.771 6.395 3.033 1 98.25 59 LEU B O 1
ATOM 1442 N N . ASN B 1 60 ? -2.445 6.109 4.766 1 96.44 60 ASN B N 1
ATOM 1443 C CA . ASN B 1 60 ? -1.312 6.82 4.184 1 96.44 60 ASN B CA 1
ATOM 1444 C C . ASN B 1 60 ? -0.219 5.855 3.727 1 96.44 60 ASN B C 1
ATOM 1446 O O . ASN B 1 60 ? 0.43 5.211 4.551 1 96.44 60 ASN B O 1
ATOM 1450 N N . TYR B 1 61 ? -0.077 5.723 2.479 1 97.31 61 TYR B N 1
ATOM 1451 C CA . TYR B 1 61 ? 0.938 4.867 1.874 1 97.31 61 TYR B CA 1
ATOM 1452 C C . TYR B 1 61 ? 2.146 5.68 1.43 1 97.31 61 TYR B C 1
ATOM 1454 O O . TYR B 1 61 ? 2.043 6.512 0.524 1 97.31 61 TYR B O 1
ATOM 1462 N N . LEU B 1 62 ? 3.322 5.398 2.037 1 96.44 62 LEU B N 1
ATOM 1463 C CA . LEU B 1 62 ? 4.555 6.129 1.754 1 96.44 62 LEU B CA 1
ATOM 1464 C C . LEU B 1 62 ? 5.609 5.203 1.158 1 9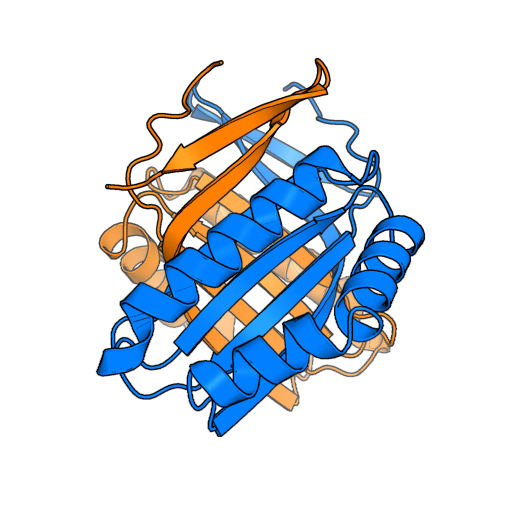6.44 62 LEU B C 1
ATOM 1466 O O . LEU B 1 62 ? 5.758 4.062 1.598 1 96.44 62 LEU B O 1
ATOM 1470 N N . GLN B 1 63 ? 6.336 5.707 0.185 1 95.69 63 GLN B N 1
ATOM 1471 C CA . GLN B 1 63 ? 7.445 4.965 -0.408 1 95.69 63 GLN B CA 1
ATOM 1472 C C . GLN B 1 63 ? 8.727 5.797 -0.404 1 95.69 63 GLN B C 1
ATOM 1474 O O . GLN B 1 63 ? 8.695 6.992 -0.71 1 95.69 63 GLN B O 1
ATOM 1479 N N . TRP B 1 64 ? 9.82 5.105 -0.044 1 94.94 64 TRP B N 1
ATOM 1480 C CA . TRP B 1 64 ? 11.125 5.738 0.147 1 94.94 64 TRP B CA 1
ATOM 1481 C C . TRP B 1 64 ? 12.203 5.012 -0.647 1 94.94 64 TRP B C 1
ATOM 1483 O O . TRP B 1 64 ? 12.07 3.822 -0.943 1 94.94 64 TRP B O 1
ATOM 1493 N N . GLN B 1 65 ? 13.266 5.723 -0.889 1 93.94 65 GLN B N 1
ATOM 1494 C CA . GLN B 1 65 ? 14.398 5.152 -1.604 1 93.94 65 GLN B CA 1
ATOM 1495 C C . GLN B 1 65 ? 15.086 4.074 -0.773 1 93.94 65 GLN B C 1
ATOM 1497 O O . GLN B 1 65 ? 15.617 3.104 -1.32 1 93.94 65 GLN B O 1
ATOM 1502 N N . SER B 1 66 ? 15.102 4.281 0.534 1 94 66 SER B N 1
ATOM 1503 C CA . SER B 1 66 ? 15.75 3.326 1.431 1 94 66 SER B CA 1
ATOM 1504 C C . SER B 1 66 ? 15.031 3.262 2.775 1 94 66 SER B C 1
ATOM 1506 O O . SER B 1 66 ? 14.258 4.16 3.117 1 94 66 SER B O 1
ATOM 1508 N N . ARG B 1 67 ? 15.328 2.17 3.51 1 94.38 67 ARG B N 1
ATOM 1509 C CA . ARG B 1 67 ? 14.797 2.053 4.867 1 94.38 67 ARG B CA 1
ATOM 1510 C C . ARG B 1 67 ? 15.258 3.223 5.73 1 94.38 67 ARG B C 1
ATOM 1512 O O . ARG B 1 67 ? 14.477 3.756 6.523 1 94.38 67 ARG B O 1
ATOM 1519 N N . ALA B 1 68 ? 16.516 3.615 5.598 1 94.88 68 ALA B N 1
ATOM 1520 C CA . ALA B 1 68 ? 17.062 4.715 6.391 1 94.88 68 ALA B CA 1
ATOM 1521 C C . ALA B 1 68 ? 16.281 6.004 6.141 1 94.88 68 ALA B C 1
ATOM 1523 O O . ALA B 1 68 ? 15.977 6.742 7.082 1 94.88 68 ALA B O 1
ATOM 1524 N N . ASP B 1 69 ? 15.93 6.277 4.938 1 94.25 69 ASP B N 1
ATOM 1525 C CA . ASP B 1 69 ? 15.148 7.461 4.598 1 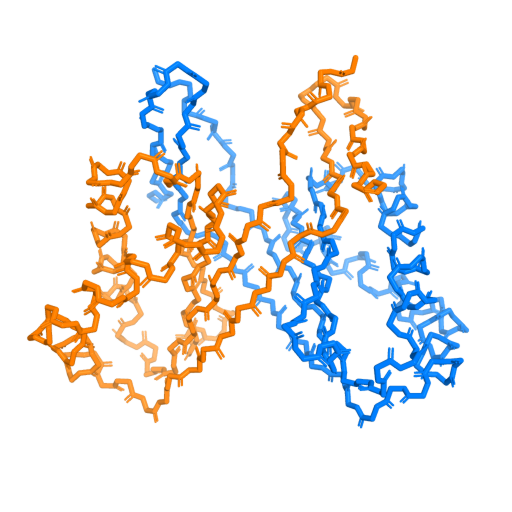94.25 69 ASP B CA 1
ATOM 1526 C C . ASP B 1 69 ? 13.781 7.43 5.273 1 94.25 69 ASP B C 1
ATOM 1528 O O . ASP B 1 69 ? 13.344 8.43 5.848 1 94.25 69 ASP B O 1
ATOM 1532 N N . GLY B 1 70 ? 13.094 6.289 5.168 1 94.56 70 GLY B N 1
ATOM 1533 C CA . GLY B 1 70 ? 11.789 6.133 5.781 1 94.56 70 GLY B CA 1
ATOM 1534 C C . GLY B 1 70 ? 11.812 6.285 7.289 1 94.56 70 GLY B C 1
ATOM 1535 O O . GLY B 1 70 ? 10.938 6.938 7.867 1 94.56 70 GLY B O 1
ATOM 1536 N N . GLU B 1 71 ? 12.789 5.656 7.863 1 93.06 71 GLU B N 1
ATOM 1537 C CA . GLU B 1 71 ? 12.906 5.719 9.32 1 93.06 71 GLU B CA 1
ATOM 1538 C C . GLU B 1 71 ? 13.211 7.141 9.789 1 93.06 71 GLU B C 1
ATOM 1540 O O . GLU B 1 71 ? 12.68 7.586 10.805 1 93.06 71 GLU B O 1
ATOM 1545 N N . ALA B 1 72 ? 14 7.836 9.07 1 91.19 72 ALA B N 1
ATOM 1546 C CA . ALA B 1 72 ? 14.297 9.227 9.406 1 91.19 72 ALA B CA 1
ATOM 1547 C C . ALA B 1 72 ? 13.031 10.086 9.328 1 91.19 72 ALA B C 1
ATOM 1549 O O . ALA B 1 72 ? 12.789 10.922 10.203 1 91.19 72 ALA B O 1
ATOM 1550 N N . ALA B 1 73 ? 12.312 9.844 8.297 1 89.19 73 ALA B N 1
ATOM 1551 C CA . ALA B 1 73 ? 11.07 10.594 8.133 1 89.19 73 ALA B CA 1
ATOM 1552 C C . ALA B 1 73 ? 10.086 10.273 9.25 1 89.19 73 ALA B C 1
ATOM 1554 O O . ALA B 1 73 ? 9.414 11.164 9.773 1 89.19 73 ALA B O 1
ATOM 1555 N N . PHE B 1 74 ? 9.984 8.984 9.578 1 84.62 74 PHE B N 1
ATOM 1556 C CA . PHE B 1 74 ? 9.07 8.547 10.617 1 84.62 74 PHE B CA 1
ATOM 1557 C C . PHE B 1 74 ? 9.445 9.156 11.961 1 84.62 74 PHE B C 1
ATOM 1559 O O . PHE B 1 74 ? 8.578 9.594 12.719 1 84.62 74 PHE B O 1
ATOM 1566 N N . LYS B 1 75 ? 10.695 9.133 12.219 1 82.19 75 LYS B N 1
ATOM 1567 C CA . LYS B 1 75 ? 11.18 9.711 13.469 1 82.19 75 LYS B CA 1
ATOM 1568 C C . LYS B 1 75 ? 10.852 11.203 13.547 1 82.19 75 LYS B C 1
ATOM 1570 O O . LYS B 1 75 ? 10.445 11.695 14.602 1 82.19 75 LYS B O 1
ATOM 1575 N N . ARG B 1 76 ? 11 11.867 12.508 1 76.56 76 ARG B N 1
ATOM 1576 C CA . ARG B 1 76 ? 10.68 13.289 12.469 1 76.56 76 ARG B CA 1
ATOM 1577 C C . ARG B 1 76 ? 9.18 13.516 12.664 1 76.56 76 ARG B C 1
ATOM 1579 O O . ARG B 1 76 ? 8.773 14.445 13.359 1 76.56 76 ARG B O 1
ATOM 1586 N N . PHE B 1 77 ? 8.5 12.594 12.047 1 74.38 77 PHE B N 1
ATOM 1587 C CA . PHE B 1 77 ? 7.047 12.656 12.164 1 74.38 77 PHE B CA 1
ATOM 1588 C C . PHE B 1 77 ? 6.602 12.383 13.594 1 74.38 77 PHE B C 1
ATOM 1590 O O . PHE B 1 77 ? 5.727 13.07 14.125 1 74.38 77 PHE B O 1
ATOM 1597 N N . GLU B 1 78 ? 7.215 11.422 14.188 1 69.94 78 GLU B N 1
ATOM 1598 C CA . GLU B 1 78 ? 6.863 11.062 15.555 1 69.94 78 GLU B CA 1
ATOM 1599 C C . GLU B 1 78 ? 7.355 12.117 16.547 1 69.94 78 GLU B C 1
ATOM 1601 O O . GLU B 1 78 ? 6.719 12.352 17.578 1 69.94 78 GLU B O 1
ATOM 1606 N N . ARG B 1 79 ? 8.688 12.578 16.266 1 63.72 79 ARG B N 1
ATOM 1607 C CA . ARG B 1 79 ? 9.242 13.602 17.156 1 63.72 79 ARG B CA 1
ATOM 1608 C C . ARG B 1 79 ? 8.469 14.906 17.031 1 63.72 79 ARG B C 1
ATOM 1610 O O . ARG B 1 79 ? 8.383 15.672 18 1 63.72 79 ARG B O 1
ATOM 1617 N N . GLY B 1 80 ? 8.352 15.219 15.773 1 60.59 80 GLY B N 1
ATOM 1618 C CA . GLY B 1 80 ? 7.453 16.359 15.695 1 60.59 80 GLY B CA 1
ATOM 1619 C C . GLY B 1 80 ? 6.105 16.094 16.344 1 60.59 80 GLY B C 1
ATOM 1620 O O . GLY B 1 80 ? 5.07 16.172 15.68 1 60.59 80 GLY B O 1
ATOM 1621 N N . ASP B 1 81 ? 6.238 15.445 17.453 1 54.69 81 ASP B N 1
ATOM 1622 C CA . ASP B 1 81 ? 5.32 14.922 18.469 1 54.69 81 ASP B CA 1
ATOM 1623 C C . ASP B 1 81 ? 3.953 15.602 18.359 1 54.69 81 ASP B C 1
ATOM 1625 O O . ASP B 1 81 ? 2.922 14.93 18.344 1 54.69 81 ASP B O 1
ATOM 1629 N N . GLU B 1 82 ? 4.102 16.844 18.391 1 56.34 82 GLU B N 1
ATOM 1630 C CA . GLU B 1 82 ? 2.865 17.625 18.453 1 56.34 82 GLU B CA 1
ATOM 1631 C C . GLU B 1 82 ? 2.006 17.391 17.219 1 56.34 82 GLU B C 1
ATOM 1633 O O . GLU B 1 82 ? 0.781 17.281 17.312 1 56.34 82 GLU B O 1
ATOM 1638 N N . ASP B 1 83 ? 2.693 16.922 16.094 1 71.31 83 ASP B N 1
ATOM 1639 C CA . ASP B 1 83 ? 1.917 16.891 14.867 1 71.31 83 ASP B CA 1
ATOM 1640 C C . ASP B 1 83 ? 1.217 15.539 14.688 1 71.31 83 ASP B C 1
ATOM 1642 O O . ASP B 1 83 ? 0.016 15.492 14.414 1 71.31 83 ASP B O 1
ATOM 1646 N N . PHE B 1 84 ? 1.957 14.438 15.133 1 75.94 84 PHE B N 1
ATOM 1647 C CA . PHE B 1 84 ? 1.334 13.125 14.969 1 75.94 84 PHE B CA 1
ATOM 1648 C C . PHE B 1 84 ? 0.218 12.93 15.984 1 75.94 84 PHE B C 1
ATOM 1650 O O . PHE B 1 84 ? -0.89 12.523 15.633 1 75.94 84 PHE B O 1
ATOM 1657 N N . TRP B 1 85 ? 0.477 13.289 17.219 1 81.12 85 TRP B N 1
ATOM 1658 C CA . TRP B 1 85 ? -0.521 13.141 18.281 1 81.12 85 TRP B CA 1
ATOM 1659 C C . TRP B 1 85 ? -1.683 14.102 18.062 1 81.12 85 TRP B C 1
ATOM 1661 O O . TRP B 1 85 ? -2.832 13.781 18.375 1 81.12 85 TRP B O 1
ATOM 1671 N N . THR B 1 86 ? -1.283 15.211 17.562 1 82.19 86 THR B N 1
ATOM 1672 C CA . THR B 1 86 ? -2.334 16.172 17.25 1 82.19 86 THR B CA 1
ATOM 1673 C C . THR B 1 86 ? -3.25 15.617 16.156 1 82.19 86 THR B C 1
ATOM 1675 O O . THR B 1 86 ? -4.469 15.781 16.219 1 82.19 86 THR B O 1
ATOM 1678 N N . LEU B 1 87 ? -2.631 14.836 15.242 1 84.88 87 LEU B N 1
ATOM 1679 C CA . LEU B 1 87 ? -3.428 14.227 14.188 1 84.88 87 LEU B CA 1
ATOM 1680 C C . LEU B 1 87 ? -4.387 13.188 14.758 1 84.88 87 LEU B C 1
ATOM 1682 O O . LEU B 1 87 ? -5.566 13.164 14.398 1 84.88 87 LEU B O 1
ATOM 1686 N N . ILE B 1 88 ? -3.893 12.445 15.664 1 88.31 88 ILE B N 1
ATOM 1687 C CA . ILE B 1 88 ? -4.68 11.383 16.266 1 88.31 88 ILE B CA 1
ATOM 1688 C C . ILE B 1 88 ? -5.812 11.984 17.094 1 88.31 88 ILE B C 1
ATOM 1690 O O . ILE B 1 88 ? -6.973 11.594 16.953 1 88.31 88 ILE B O 1
ATOM 1694 N N . ARG B 1 89 ? -5.484 12.992 17.859 1 90.06 89 ARG B N 1
ATOM 1695 C CA . ARG B 1 89 ? -6.461 13.609 18.75 1 90.06 89 ARG B CA 1
ATOM 1696 C C . ARG B 1 89 ? -7.465 14.453 17.984 1 90.06 89 ARG B C 1
ATOM 1698 O O . ARG B 1 89 ? -8.672 14.359 18.219 1 90.06 89 ARG B O 1
ATOM 1705 N N . ALA B 1 90 ? -6.957 15.211 17.094 1 91.25 90 ALA B N 1
ATOM 1706 C CA . ALA B 1 90 ? -7.805 16.141 16.359 1 91.25 90 ALA B CA 1
ATOM 1707 C C . ALA B 1 90 ? -8.852 15.391 15.531 1 91.25 90 ALA B C 1
ATOM 1709 O O . ALA B 1 90 ? -9.969 15.883 15.344 1 91.25 90 ALA B O 1
ATOM 1710 N N . HIS B 1 91 ? -8.469 14.188 15.164 1 94.19 91 HIS B N 1
ATOM 1711 C CA . HIS B 1 91 ? -9.383 13.477 14.281 1 94.19 91 HIS B CA 1
ATOM 1712 C C . HIS B 1 91 ? -9.961 12.242 14.969 1 94.19 91 HIS B C 1
ATOM 1714 O O . HIS B 1 91 ? -10.516 11.359 14.305 1 94.19 91 HIS B O 1
ATOM 1720 N N . GLN B 1 92 ? -9.75 12.125 16.219 1 93.25 92 GLN B N 1
ATOM 1721 C CA . GLN B 1 92 ? -10.344 11.102 17.078 1 93.25 92 GLN B CA 1
ATOM 1722 C C . GLN B 1 92 ? -10.094 9.703 16.516 1 93.25 92 GLN B C 1
ATOM 1724 O O . GLN B 1 92 ? -11.023 8.906 16.391 1 93.25 92 GLN B O 1
ATOM 1729 N N . ALA B 1 93 ? -8.891 9.516 16.156 1 94.94 93 ALA B N 1
ATOM 1730 C CA . ALA B 1 93 ? -8.547 8.18 15.68 1 94.94 93 ALA B CA 1
ATOM 1731 C C . ALA B 1 93 ? -8.641 7.156 16.812 1 94.94 93 ALA B C 1
ATOM 1733 O O . ALA B 1 93 ? -8.102 7.371 17.891 1 94.94 93 ALA B O 1
ATOM 1734 N N . THR B 1 94 ? -9.383 6.09 16.547 1 95.5 94 THR B N 1
ATOM 1735 C CA . THR B 1 94 ? -9.57 5.066 17.562 1 95.5 94 THR B CA 1
ATOM 1736 C C . THR B 1 94 ? -8.445 4.039 17.516 1 95.5 94 THR B C 1
ATOM 1738 O O . THR B 1 94 ? -8.227 3.297 18.469 1 95.5 94 THR B O 1
ATOM 1741 N N . ALA B 1 95 ? -7.801 3.918 16.469 1 95.62 95 ALA B N 1
ATOM 1742 C CA . ALA B 1 95 ? -6.629 3.057 16.297 1 95.62 95 ALA B CA 1
ATOM 1743 C C . ALA B 1 95 ? -5.75 3.549 15.141 1 95.62 95 ALA B C 1
ATOM 1745 O O . ALA B 1 95 ? -6.242 4.18 14.203 1 95.62 95 ALA B O 1
ATOM 1746 N N . VAL B 1 96 ? -4.453 3.312 15.32 1 94.25 96 VAL B N 1
ATOM 1747 C CA . VAL B 1 96 ? -3.5 3.529 14.234 1 94.25 96 VAL B CA 1
ATOM 1748 C C . VAL B 1 96 ? -2.631 2.287 14.055 1 94.25 96 VAL B C 1
ATOM 1750 O O . VAL B 1 96 ? -2.051 1.784 15.023 1 94.25 96 VAL B O 1
ATOM 1753 N N . THR B 1 97 ? -2.619 1.779 12.906 1 94.69 97 THR B N 1
ATOM 1754 C CA . THR B 1 97 ? -1.744 0.649 12.609 1 94.69 97 THR B CA 1
ATOM 1755 C C . THR B 1 97 ? -0.599 1.074 11.695 1 94.69 97 THR B C 1
ATOM 1757 O O . THR B 1 97 ? -0.78 1.918 10.82 1 94.69 97 THR B O 1
ATOM 1760 N N . PHE B 1 98 ? 0.551 0.472 12.016 1 93.5 98 PHE B N 1
ATOM 1761 C CA . PHE B 1 98 ? 1.756 0.778 11.258 1 93.5 98 PHE B CA 1
ATOM 1762 C C . PHE B 1 98 ? 2.369 -0.492 10.68 1 93.5 98 PHE B C 1
ATOM 1764 O O . PHE B 1 98 ? 2.434 -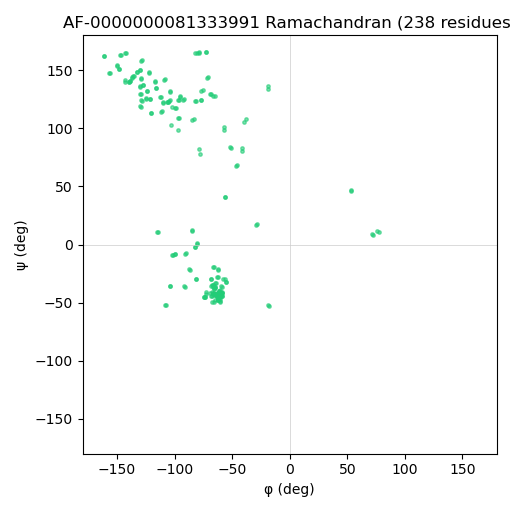1.521 11.352 1 93.5 98 PHE B O 1
ATOM 1771 N N . GLY B 1 99 ? 2.68 -0.408 9.422 1 95.31 99 GLY B N 1
ATOM 1772 C CA . GLY B 1 99 ? 3.469 -1.443 8.773 1 95.31 99 GLY B CA 1
ATOM 1773 C C . GLY B 1 99 ? 4.562 -0.889 7.883 1 95.31 99 GLY B C 1
ATOM 1774 O O . GLY B 1 99 ? 4.41 0.189 7.305 1 95.31 99 GLY B O 1
ATOM 1775 N N . SER B 1 100 ? 5.645 -1.614 7.883 1 97.06 100 SER B N 1
ATOM 1776 C CA . SER B 1 100 ? 6.723 -1.249 6.969 1 97.06 100 SER B CA 1
ATOM 1777 C C . SER B 1 100 ? 7.254 -2.469 6.219 1 97.06 100 SER B C 1
ATOM 1779 O O . SER B 1 100 ? 7.277 -3.574 6.766 1 97.06 100 SER B O 1
ATOM 1781 N N . PHE B 1 101 ? 7.707 -2.227 4.988 1 97.56 101 PHE B N 1
ATOM 1782 C CA . PHE B 1 101 ? 8.086 -3.346 4.129 1 97.56 101 PHE B CA 1
ATOM 1783 C C . PHE B 1 101 ? 9.195 -2.943 3.172 1 97.56 101 PHE B C 1
ATOM 1785 O O . PHE B 1 101 ? 9.352 -1.764 2.85 1 97.56 101 PHE B O 1
ATOM 1792 N N . HIS B 1 102 ? 9.953 -3.971 2.76 1 96.62 102 HIS B N 1
ATOM 1793 C CA . HIS B 1 102 ? 10.875 -3.85 1.635 1 96.62 102 HIS B CA 1
ATOM 1794 C C . HIS B 1 102 ? 10.227 -4.336 0.341 1 96.62 102 HIS B C 1
ATOM 1796 O O . HIS B 1 102 ? 9.703 -5.449 0.284 1 96.62 102 HIS B O 1
ATOM 1802 N N . VAL B 1 103 ? 10.266 -3.502 -0.667 1 96 103 VAL B N 1
ATOM 1803 C CA . VAL B 1 103 ? 9.727 -3.924 -1.956 1 96 103 VAL B CA 1
ATOM 1804 C C . VAL B 1 103 ? 10.711 -4.859 -2.646 1 96 103 VAL B C 1
ATOM 1806 O O . VAL B 1 103 ? 11.859 -4.492 -2.889 1 96 103 VAL B O 1
ATOM 1809 N N . LEU B 1 104 ? 10.203 -6.043 -2.992 1 93.81 104 LEU B N 1
ATOM 1810 C CA . LEU B 1 104 ? 11.078 -7.016 -3.631 1 93.81 104 LEU B CA 1
ATOM 1811 C C . LEU B 1 104 ? 10.797 -7.102 -5.129 1 93.81 104 LEU B C 1
ATOM 1813 O O . LEU B 1 104 ? 11.711 -7.332 -5.922 1 93.81 104 LEU B O 1
ATOM 1817 N N . ARG B 1 105 ? 9.531 -6.969 -5.484 1 90.62 105 ARG B N 1
ATOM 1818 C CA . ARG B 1 105 ? 9.125 -7.031 -6.883 1 90.62 105 ARG B CA 1
ATOM 1819 C C . ARG B 1 105 ? 8.047 -5.992 -7.188 1 90.62 105 ARG B C 1
ATOM 1821 O O . ARG B 1 105 ? 7.172 -5.742 -6.363 1 90.62 105 ARG B O 1
ATOM 1828 N N . SER B 1 106 ? 8.18 -5.422 -8.297 1 91.19 106 SER B N 1
ATOM 1829 C CA . SER B 1 106 ? 7.172 -4.453 -8.727 1 91.19 106 SER B CA 1
ATOM 1830 C C . SER B 1 106 ? 6.816 -4.637 -10.195 1 91.19 106 SER B C 1
ATOM 1832 O O . SER B 1 106 ? 7.668 -5.004 -11.008 1 91.19 106 SER B O 1
ATOM 1834 N N . PHE B 1 107 ? 5.535 -4.426 -10.508 1 88.06 107 PHE B N 1
ATOM 1835 C CA . PHE B 1 107 ? 4.969 -4.523 -11.844 1 88.06 107 PHE B CA 1
ATOM 1836 C C . PHE B 1 107 ? 4.145 -3.283 -12.18 1 88.06 107 PHE B C 1
ATOM 1838 O O . PHE B 1 107 ? 3.361 -2.812 -11.352 1 88.06 107 PHE B O 1
ATOM 1845 N N . GLU B 1 108 ? 4.426 -2.74 -13.273 1 88.31 108 GLU B N 1
ATOM 1846 C CA . GLU B 1 108 ? 3.656 -1.562 -13.656 1 88.31 108 GLU B CA 1
ATOM 1847 C C . GLU B 1 108 ? 3.297 -1.597 -15.141 1 88.31 108 GLU B C 1
ATOM 1849 O O . GLU B 1 108 ? 4.113 -1.997 -15.969 1 88.31 108 GLU B O 1
ATOM 1854 N N . ARG B 1 109 ? 2.104 -1.164 -15.406 1 82.19 109 ARG B N 1
ATOM 1855 C CA . ARG B 1 109 ? 1.696 -0.972 -16.797 1 82.19 109 ARG B CA 1
ATOM 1856 C C . ARG B 1 109 ? 1.98 0.454 -17.25 1 82.19 109 ARG B C 1
ATOM 1858 O O . ARG B 1 109 ? 1.621 1.415 -16.578 1 82.19 109 ARG B O 1
ATOM 1865 N N . SER B 1 110 ? 2.727 0.542 -18.344 1 70.38 110 SER B N 1
ATOM 1866 C CA . SER B 1 110 ? 3.049 1.856 -18.891 1 70.38 110 SER B CA 1
ATOM 1867 C C . SER B 1 110 ? 1.879 2.428 -19.672 1 70.38 110 SER B C 1
ATOM 1869 O O . SER B 1 110 ? 0.885 1.738 -19.906 1 70.38 110 SER B O 1
ATOM 1871 N N . HIS B 1 111 ? 2.055 3.672 -19.875 1 65.88 111 HIS B N 1
ATOM 1872 C CA . HIS B 1 111 ? 1.049 4.375 -20.672 1 65.88 111 HIS B CA 1
ATOM 1873 C C . HIS B 1 111 ? 0.85 3.715 -22.031 1 65.88 111 HIS B C 1
ATOM 1875 O O . HIS B 1 111 ? -0.25 3.748 -22.578 1 65.88 111 HIS B O 1
ATOM 1881 N N . ASP B 1 112 ? 1.874 3.211 -22.453 1 66 112 ASP B N 1
ATOM 1882 C CA . ASP B 1 112 ? 1.779 2.551 -23.75 1 66 112 ASP B CA 1
ATOM 1883 C C . ASP B 1 112 ? 1.286 1.114 -23.609 1 66 112 ASP B C 1
ATOM 1885 O O . ASP B 1 112 ? 1.412 0.31 -24.531 1 66 112 ASP B O 1
ATOM 1889 N N . ASN B 1 113 ? 0.816 0.775 -22.453 1 66.94 113 ASN B N 1
ATOM 1890 C CA . ASN B 1 113 ? 0.236 -0.522 -22.125 1 66.94 113 ASN B CA 1
ATOM 1891 C C . ASN B 1 113 ? 1.305 -1.607 -22.031 1 66.94 113 ASN B C 1
ATOM 1893 O O . ASN B 1 113 ? 0.994 -2.799 -22.109 1 66.94 113 ASN B O 1
ATOM 1897 N N . ALA B 1 114 ? 2.479 -1.094 -22.094 1 66.12 114 ALA B N 1
ATOM 1898 C CA . ALA B 1 114 ? 3.572 -2.041 -21.891 1 66.12 114 ALA B CA 1
ATOM 1899 C C . ALA B 1 114 ? 3.715 -2.408 -20.422 1 66.12 114 ALA B C 1
ATOM 1901 O O . ALA B 1 114 ? 3.533 -1.561 -19.547 1 66.12 114 ALA B O 1
ATOM 1902 N N . LEU B 1 115 ? 3.834 -3.721 -20.172 1 67.44 115 LEU B N 1
ATOM 1903 C CA . LEU B 1 115 ? 4.066 -4.191 -18.812 1 67.44 115 LEU B CA 1
ATOM 1904 C C . LEU B 1 115 ? 5.547 -4.094 -18.453 1 67.44 115 LEU B C 1
ATOM 1906 O O . LEU B 1 115 ? 6.406 -4.555 -19.203 1 67.44 115 LEU B O 1
ATOM 1910 N N . HIS B 1 116 ? 5.777 -3.393 -17.406 1 68.12 116 HIS B N 1
ATOM 1911 C CA . HIS B 1 116 ? 7.137 -3.318 -16.875 1 68.12 116 HIS B CA 1
ATOM 1912 C C . HIS B 1 116 ? 7.254 -4.043 -15.547 1 68.12 116 HIS B C 1
ATOM 1914 O O . HIS B 1 116 ? 6.383 -3.908 -14.68 1 68.12 116 HIS B O 1
ATOM 1920 N N . CYS B 1 117 ? 8.039 -5.117 -15.539 1 68.31 117 CYS B N 1
ATOM 1921 C CA . CYS B 1 117 ? 8.312 -5.84 -14.305 1 68.31 117 CYS B CA 1
ATOM 1922 C C . CYS B 1 117 ? 9.727 -5.551 -13.812 1 68.31 117 CYS B C 1
ATOM 1924 O O . CYS B 1 117 ? 10.68 -5.578 -14.586 1 68.31 117 CYS B O 1
ATOM 1926 N N . ARG B 1 118 ? 9.844 -5.082 -12.68 1 51.91 118 ARG B N 1
ATOM 1927 C CA . ARG B 1 118 ? 11.148 -4.926 -12.047 1 51.91 118 ARG B CA 1
ATOM 1928 C C . ARG B 1 118 ? 11.383 -6.012 -11.008 1 51.91 118 ARG B C 1
ATOM 1930 O O . ARG B 1 118 ? 10.617 -6.137 -10.047 1 51.91 118 ARG B O 1
ATOM 1937 N N . LEU B 1 119 ? 12.227 -7.086 -11.344 1 48.94 119 LEU B N 1
ATOM 1938 C CA . LEU B 1 119 ? 12.633 -8.156 -10.445 1 48.94 119 LEU B CA 1
ATOM 1939 C C . LEU B 1 119 ? 13.836 -7.75 -9.609 1 48.94 119 LEU B C 1
ATOM 1941 O O . LEU B 1 119 ? 14.719 -7.039 -10.102 1 48.94 119 LEU B O 1
ATOM 1945 N N . TYR B 1 120 ? 13.586 -7.512 -8.344 1 42.12 120 TYR B N 1
ATOM 1946 C CA . TYR B 1 120 ? 14.781 -7.215 -7.57 1 42.12 120 TYR B CA 1
ATOM 1947 C C . TYR B 1 120 ? 15.531 -8.492 -7.215 1 42.12 120 TYR B C 1
ATOM 1949 O O . TYR B 1 120 ? 14.953 -9.43 -6.664 1 42.12 120 TYR B O 1
ATOM 1957 N N . GLY B 1 121 ? 16.375 -9.07 -8.117 1 36.34 121 GLY B N 1
ATOM 1958 C CA . GLY B 1 121 ? 17.297 -10.148 -7.805 1 36.34 121 GLY B CA 1
ATOM 1959 C C . GLY B 1 121 ? 18.078 -9.914 -6.527 1 36.34 121 GLY B C 1
ATOM 1960 O O . GLY B 1 121 ? 18.25 -8.773 -6.098 1 36.34 121 GLY B O 1
#

Foldseek 3Di:
DPQPPQDFKKKKKKKFFADQVLQVVLLVLLVVLQVVLVVPAPQWDDWDWDADPNSGMIMIMTIGSDPVRVVVSVCCVVVVVCSVVVSCVVGVTPDMDMDMDTHQKDWDQDPVRDIHINHND/DPQPPQDFKKKKKKKFFADQVLLVVLLVLLVVLLVVLVVPAPQWDDWDWDADPNSGMIMIMTIGSDPVRVVVSVCCVCVVVCSVVVSCVVGVTPDMDMDMDTHQKDWDQDPVRDIHIHGND

Solvent-accessible surface area (backbone atoms only — not comparable to full-atom values): 12373 Å² total; per-residue (Å²): 116,82,59,68,78,66,65,61,31,18,37,39,39,40,36,37,31,36,55,50,89,36,40,66,62,47,52,52,53,52,50,53,50,50,53,50,45,55,72,72,31,88,40,44,39,36,34,33,39,25,33,28,90,81,34,35,35,38,35,40,42,38,33,16,54,30,62,67,46,45,51,53,50,48,47,47,43,56,63,47,35,69,54,47,53,43,50,37,59,76,40,53,43,78,44,74,48,78,45,58,30,39,40,46,33,38,34,35,48,42,95,84,67,43,75,33,68,38,76,60,126,121,82,64,69,78,66,63,63,30,18,35,39,41,42,35,38,31,36,54,51,88,36,39,67,62,47,50,52,52,52,50,53,50,48,52,50,45,56,72,73,33,87,39,43,40,35,35,33,38,25,32,28,90,82,34,34,35,39,35,40,42,36,35,16,54,30,62,68,45,45,50,52,50,48,48,49,43,55,63,47,34,70,55,46,53,42,49,36,59,76,41,54,45,78,45,74,48,78,48,58,31,40,40,44,33,38,36,35,46,42,94,84,68,44,77,37,70,41,76,61,126